Protein AF-A0A7N2L3M9-F1 (afdb_monomer_lite)

Radius of gyration: 33.59 Å; chains: 1; bounding box: 97×81×77 Å

Secondary structure (DSSP, 8-state):
--SHHHHHHHHHHHHHHHHHHHHHHHHHHHHHHHHHHHHHHHHHHHHS-------S--HHHHHHHHHHHHHHHHHHHHHHHHHHHHHHHHHHHHHHHHHHHHHHHHHH-SS---------S----S-----HHHHHHHS----SS---TTTT-TT-PPPGGGS--TTSS-SSHHHHHHGGGSSS--TTTTTT-TTTGGGTTTTS--SSSPPPHHHHHHTS-TT---EEEEES-TTTHHHHHHHHTT-EEEEE---SSS-HHHHHHHTT-EE----TT------

Organism: Quercus lobata (NCBI:txid97700)

InterPro domains:
  IPR053223 Probable Methyltransferase [PTHR44067] (157-283)

Foldseek 3Di:
DPDPVVVVVVVVVVVVVVVVVVVVVVVVVVVVVVVVVVVVVVCCVVVPPPPPPPPPDDPPVVVVVVVVVVVVVVVVVVVVVVVVVVVVVVVVVVVVVVVVVVVVVVVVPPPDDDDDDDDDDDDPPDDDPDDPVNCVVPPPDDDPDDDDVQQLALQDFFFLVLDDCVVAPDSGLVCQCCQLVPDDDFQPSHVSRSVPPLVCVQQDDPVDPHDHPVRVVVVDDPPDAAEEEAEQCQLVSVQSVVVVVVHAYEYEHDQTNHDSQSNNVSSVHHYDYDDPPDDDDDD

pLDDT: mean 73.04, std 17.99, range [30.27, 96.62]

Structure (mmCIF, N/CA/C/O backbone):
data_AF-A0A7N2L3M9-F1
#
_entry.id   AF-A0A7N2L3M9-F1
#
loop_
_atom_site.group_PDB
_atom_site.id
_atom_site.type_symbol
_atom_site.label_atom_id
_atom_site.label_alt_id
_atom_site.label_comp_id
_atom_site.label_asym_id
_atom_site.label_entity_id
_atom_site.label_seq_id
_atom_site.pdbx_PDB_ins_code
_atom_site.Cartn_x
_atom_site.Cartn_y
_atom_site.Cartn_z
_atom_site.occupancy
_atom_site.B_iso_or_equiv
_atom_site.auth_seq_id
_atom_site.auth_comp_id
_atom_site.auth_asym_id
_atom_site.auth_atom_id
_atom_site.pdbx_PDB_model_num
ATOM 1 N N . MET A 1 1 ? 50.959 3.633 -36.761 1.00 48.72 1 MET A N 1
ATOM 2 C CA . MET A 1 1 ? 49.961 4.696 -37.014 1.00 48.72 1 MET A CA 1
ATOM 3 C C . MET A 1 1 ? 48.723 4.336 -36.204 1.00 48.72 1 MET A C 1
ATOM 5 O O . MET A 1 1 ? 48.055 3.388 -36.577 1.00 48.72 1 MET A O 1
ATOM 9 N N . GLY A 1 2 ? 48.506 4.955 -35.040 1.00 56.34 2 GLY A N 1
ATOM 10 C CA . GLY A 1 2 ? 47.416 4.556 -34.129 1.00 56.34 2 GLY A CA 1
ATOM 11 C C . GLY A 1 2 ? 47.344 5.284 -32.779 1.00 56.34 2 GLY A C 1
ATOM 12 O O . GLY A 1 2 ? 46.482 4.957 -31.986 1.00 56.34 2 GLY A O 1
ATOM 13 N N . SER A 1 3 ? 48.215 6.261 -32.499 1.00 59.75 3 SER A N 1
ATOM 14 C CA . SER A 1 3 ? 48.253 6.941 -31.189 1.00 59.75 3 SER A CA 1
ATOM 15 C C . SER A 1 3 ? 47.483 8.267 -31.137 1.00 59.75 3 SER A C 1
ATOM 17 O O . SER A 1 3 ? 47.236 8.779 -30.053 1.00 59.75 3 SER A O 1
ATOM 19 N N . GLU A 1 4 ? 47.132 8.842 -32.288 1.00 55.59 4 GLU A N 1
ATOM 20 C CA . GLU A 1 4 ? 46.583 10.204 -32.375 1.00 55.59 4 GLU A CA 1
ATOM 21 C C . GLU A 1 4 ? 45.050 10.211 -32.238 1.00 55.59 4 GLU A C 1
ATOM 23 O O . GLU A 1 4 ? 44.483 11.082 -31.590 1.00 55.59 4 GLU A O 1
ATOM 28 N N . ALA A 1 5 ? 44.382 9.167 -32.744 1.00 57.62 5 ALA A N 1
ATOM 29 C CA . ALA A 1 5 ? 42.930 9.009 -32.647 1.00 57.62 5 ALA A CA 1
ATOM 30 C C . ALA A 1 5 ? 42.445 8.692 -31.215 1.00 57.62 5 ALA A C 1
ATOM 32 O O . ALA A 1 5 ? 41.386 9.164 -30.810 1.00 57.62 5 ALA A O 1
ATOM 33 N N . ASP A 1 6 ? 43.229 7.943 -30.430 1.00 57.19 6 ASP A N 1
ATOM 34 C CA . ASP A 1 6 ? 42.887 7.620 -29.035 1.00 57.19 6 ASP A CA 1
ATOM 35 C C . ASP A 1 6 ? 43.057 8.827 -28.095 1.00 57.19 6 ASP A C 1
ATOM 37 O O . ASP A 1 6 ? 42.270 9.002 -27.161 1.00 57.19 6 ASP A O 1
ATOM 41 N N . GLN A 1 7 ? 44.043 9.695 -28.356 1.00 58.88 7 GLN A N 1
ATOM 42 C CA . GLN A 1 7 ? 44.233 10.937 -27.596 1.00 58.88 7 GLN A CA 1
ATOM 43 C C . GLN A 1 7 ? 43.112 11.946 -27.868 1.00 58.88 7 GLN A C 1
ATOM 45 O O . GLN A 1 7 ? 42.617 12.582 -26.934 1.00 58.88 7 GLN A O 1
ATOM 50 N N . ASP A 1 8 ? 42.665 12.052 -29.120 1.00 59.97 8 ASP A N 1
ATOM 51 C CA . ASP A 1 8 ? 41.572 12.953 -29.493 1.00 59.97 8 ASP A CA 1
ATOM 52 C C . ASP A 1 8 ? 40.225 12.481 -28.906 1.00 59.97 8 ASP A C 1
ATOM 54 O O . ASP A 1 8 ? 39.438 13.278 -28.386 1.00 59.97 8 ASP A O 1
ATOM 58 N N . TYR A 1 9 ? 40.004 11.161 -28.849 1.00 60.91 9 TYR A N 1
ATOM 59 C CA . TYR A 1 9 ? 38.821 10.571 -28.215 1.00 60.91 9 TYR A CA 1
ATOM 60 C C . TYR A 1 9 ? 38.773 10.802 -26.692 1.00 60.91 9 TYR A C 1
ATOM 62 O O . TYR A 1 9 ? 37.710 11.092 -26.132 1.00 60.91 9 TYR A O 1
ATOM 70 N N . GLN A 1 10 ? 39.915 10.716 -25.999 1.00 62.75 10 GLN A N 1
ATOM 71 C CA . GLN A 1 10 ? 39.985 11.016 -24.562 1.00 62.75 10 GLN A CA 1
ATOM 72 C C . GLN A 1 10 ? 39.757 12.507 -24.268 1.00 62.75 10 GLN A C 1
ATOM 74 O O . GLN A 1 10 ? 38.976 12.833 -23.370 1.00 62.75 10 GLN A O 1
ATOM 79 N N . SER A 1 11 ? 40.350 13.400 -25.066 1.00 64.56 11 SER A N 1
ATOM 80 C CA . SER A 1 11 ? 40.177 14.855 -24.937 1.00 64.56 11 SER A CA 1
ATOM 81 C C . SER A 1 11 ? 38.713 15.284 -25.120 1.00 64.56 11 SER A C 1
ATOM 83 O O . SER A 1 11 ? 38.167 16.040 -24.309 1.00 64.56 11 SER A O 1
ATOM 85 N N . GLN A 1 12 ? 38.016 14.729 -26.119 1.00 65.88 12 GLN A N 1
ATOM 86 C CA . GLN A 1 12 ? 36.593 15.015 -26.351 1.00 65.88 12 GLN A CA 1
ATOM 87 C C . GLN A 1 12 ? 35.692 14.547 -25.195 1.00 65.88 12 GLN A C 1
ATOM 89 O O . GLN A 1 12 ? 34.733 15.235 -24.831 1.00 65.88 12 GLN A O 1
ATOM 94 N N . ARG A 1 13 ? 36.006 13.407 -24.567 1.00 66.88 13 ARG A N 1
ATOM 95 C CA . ARG A 1 13 ? 35.247 12.886 -23.418 1.00 66.88 13 ARG A CA 1
ATOM 96 C C . ARG A 1 13 ? 35.427 13.747 -22.164 1.00 66.88 13 ARG A C 1
ATOM 98 O O . ARG A 1 13 ? 34.455 13.973 -21.438 1.00 66.88 13 ARG A O 1
ATOM 105 N N . GLU A 1 14 ? 36.633 14.251 -21.911 1.00 64.12 14 GLU A N 1
ATOM 106 C CA . GLU A 1 14 ? 36.891 15.167 -20.792 1.00 64.12 14 GLU A CA 1
ATOM 107 C C . GLU A 1 14 ? 36.168 16.510 -20.974 1.00 64.12 14 GLU A C 1
ATOM 109 O O . GLU A 1 14 ? 35.545 17.007 -20.029 1.00 64.12 14 GLU A O 1
ATOM 114 N N . GLN A 1 15 ? 36.149 17.052 -22.196 1.00 64.31 15 GLN A N 1
ATOM 115 C CA . GLN A 1 15 ? 35.415 18.281 -22.517 1.00 64.31 15 GLN A CA 1
ATOM 116 C C . GLN A 1 15 ? 33.894 18.114 -22.354 1.00 64.31 15 GLN A C 1
ATOM 118 O O . GLN A 1 15 ? 33.235 18.986 -21.777 1.00 64.31 15 GLN A O 1
ATOM 123 N N . ALA A 1 16 ? 33.334 16.972 -22.772 1.00 63.31 16 ALA A N 1
ATOM 124 C CA . ALA A 1 16 ? 31.915 16.659 -22.587 1.00 63.31 16 ALA A CA 1
ATOM 125 C C . ALA A 1 16 ? 31.534 16.528 -21.099 1.00 63.31 16 ALA A C 1
ATOM 127 O O . ALA A 1 16 ? 30.510 17.066 -20.667 1.00 63.31 16 ALA A O 1
ATOM 128 N N . HIS A 1 17 ? 32.378 15.884 -20.282 1.00 63.25 17 HIS A N 1
ATOM 129 C CA . HIS A 1 17 ? 32.154 15.792 -18.836 1.00 63.25 17 HIS A CA 1
ATOM 130 C C . HIS A 1 17 ? 32.230 17.162 -18.143 1.00 63.25 17 HIS A C 1
ATOM 132 O O . HIS A 1 17 ? 31.391 17.453 -17.285 1.00 63.25 17 HIS A O 1
ATOM 138 N N . GLN A 1 18 ? 33.161 18.036 -18.541 1.00 63.28 18 GLN A N 1
ATOM 139 C CA . GLN A 1 18 ? 33.260 19.395 -17.994 1.00 63.28 18 GLN A CA 1
ATOM 140 C C . GLN A 1 18 ? 32.064 20.279 -18.391 1.00 63.28 18 GLN A C 1
ATOM 142 O O . GLN A 1 18 ? 31.536 21.014 -17.547 1.00 63.28 18 GLN A O 1
ATOM 147 N N . GLN A 1 19 ? 31.572 20.177 -19.633 1.00 62.12 19 GLN A N 1
ATOM 148 C CA . GLN A 1 19 ? 30.356 20.879 -20.068 1.00 62.12 19 GLN A CA 1
ATOM 149 C C . GLN A 1 19 ? 29.108 20.399 -19.317 1.00 62.12 19 GLN A C 1
ATOM 151 O O . GLN A 1 19 ? 28.326 21.230 -18.845 1.00 62.12 19 GLN A O 1
ATOM 156 N N . GLN A 1 20 ? 28.950 19.085 -19.129 1.00 61.03 20 GLN A N 1
ATOM 157 C CA . GLN A 1 20 ? 27.828 18.509 -18.381 1.00 61.03 20 GLN A CA 1
ATOM 158 C C . GLN A 1 20 ? 27.836 18.967 -16.912 1.00 61.03 20 GLN A C 1
ATOM 160 O O . GLN A 1 20 ? 26.799 19.343 -16.360 1.00 61.03 20 GLN A O 1
ATOM 165 N N . GLN A 1 21 ? 29.017 19.006 -16.285 1.00 60.91 21 GLN A N 1
ATOM 166 C CA . GLN A 1 21 ? 29.179 19.424 -14.891 1.00 60.91 21 GLN A CA 1
ATOM 167 C C . GLN A 1 21 ? 28.952 20.935 -14.703 1.00 60.91 21 GLN A C 1
ATOM 169 O O . GLN A 1 21 ? 28.400 21.361 -13.686 1.00 60.91 21 GLN A O 1
ATOM 174 N N . SER A 1 22 ? 29.326 21.753 -15.691 1.00 67.00 22 SER A N 1
ATOM 175 C CA . SER A 1 22 ? 29.011 23.187 -15.727 1.00 67.00 22 SER A CA 1
ATOM 176 C C . SER A 1 22 ? 27.504 23.434 -15.872 1.00 67.00 22 SER A C 1
ATOM 178 O O . SER A 1 22 ? 26.932 24.272 -15.166 1.00 67.00 22 SER A O 1
ATOM 180 N N . HIS A 1 23 ? 26.829 22.651 -16.721 1.00 68.56 23 HIS A N 1
ATOM 181 C CA . HIS A 1 23 ? 25.385 22.751 -16.922 1.00 68.56 23 HIS A CA 1
ATOM 182 C C . HIS A 1 23 ? 24.588 22.358 -15.662 1.00 68.56 23 HIS A C 1
ATOM 184 O O . HIS A 1 23 ? 23.664 23.080 -15.280 1.00 68.56 23 HIS A O 1
ATOM 190 N N . ASP A 1 24 ? 24.989 21.291 -14.961 1.00 73.75 24 ASP A N 1
ATOM 191 C CA . ASP A 1 24 ? 24.374 20.870 -13.689 1.00 73.75 24 ASP A CA 1
ATOM 192 C C . ASP A 1 24 ? 24.560 21.924 -12.581 1.00 73.75 24 ASP A C 1
ATOM 194 O O . ASP A 1 24 ? 23.600 22.309 -11.908 1.00 73.75 24 ASP A O 1
ATOM 198 N N . LYS A 1 25 ? 25.767 22.497 -12.450 1.00 81.19 25 LYS A N 1
ATOM 199 C CA . LYS A 1 25 ? 26.031 23.603 -11.508 1.00 81.19 25 LYS A CA 1
ATOM 200 C C . LYS A 1 25 ? 25.172 24.833 -11.814 1.00 81.19 25 LYS A C 1
ATOM 202 O O . LYS A 1 25 ? 24.624 25.446 -10.897 1.00 81.19 25 LYS A O 1
ATOM 207 N N . LYS A 1 26 ? 25.004 25.173 -13.096 1.00 78.88 26 LYS A N 1
ATOM 208 C CA . LYS A 1 26 ? 24.153 26.289 -13.536 1.00 78.88 26 LYS A CA 1
ATOM 209 C C . LYS A 1 26 ? 22.677 26.035 -13.226 1.00 78.88 26 LYS A C 1
ATOM 211 O O . LYS A 1 26 ? 21.984 26.965 -12.816 1.00 78.88 26 LYS A O 1
ATOM 216 N N . TYR A 1 27 ? 22.192 24.804 -13.393 1.00 82.94 27 TYR A N 1
ATOM 217 C CA . TYR A 1 27 ? 20.804 24.453 -13.082 1.00 82.94 27 TYR A CA 1
ATOM 218 C C . TYR A 1 27 ? 20.542 24.461 -11.571 1.00 82.94 27 TYR A C 1
ATOM 220 O O . TYR A 1 27 ? 19.569 25.063 -11.121 1.00 82.94 27 TYR A O 1
ATOM 228 N N . LYS A 1 28 ? 21.459 23.905 -10.771 1.00 78.50 28 LYS A N 1
ATOM 229 C CA . LYS A 1 28 ? 21.387 23.944 -9.301 1.00 78.50 28 LYS A CA 1
ATOM 230 C C . LYS A 1 28 ? 21.386 25.372 -8.751 1.00 78.50 28 LYS A C 1
ATOM 232 O O . LYS A 1 28 ? 20.572 25.681 -7.885 1.00 78.50 28 LYS A O 1
ATOM 237 N N . LEU A 1 29 ? 22.217 26.265 -9.297 1.00 89.69 29 LEU A N 1
ATOM 238 C CA . LEU A 1 29 ? 22.222 27.681 -8.911 1.00 89.69 29 LEU A CA 1
ATOM 239 C C . LEU A 1 29 ? 20.907 28.385 -9.283 1.00 89.69 29 LEU A C 1
ATOM 241 O O . LEU A 1 29 ? 20.390 29.169 -8.493 1.00 89.69 29 LEU A O 1
ATOM 245 N N . LYS A 1 30 ? 20.335 28.084 -10.457 1.00 86.44 30 LYS A N 1
ATOM 246 C CA . LYS A 1 30 ? 19.026 28.618 -10.867 1.00 86.44 30 LYS A CA 1
ATOM 247 C C . LYS A 1 30 ? 17.895 28.145 -9.953 1.00 86.44 30 LYS A C 1
ATOM 249 O O . LYS A 1 30 ? 17.049 28.956 -9.592 1.00 86.44 30 LYS A O 1
ATOM 254 N N . MET A 1 31 ? 17.899 26.873 -9.556 1.00 87.81 31 MET A N 1
ATOM 255 C CA . MET A 1 31 ? 16.912 26.331 -8.616 1.00 87.81 31 MET A CA 1
ATOM 256 C C . MET A 1 31 ? 17.049 26.964 -7.229 1.00 87.81 31 MET A C 1
ATOM 258 O O . MET A 1 31 ? 16.046 27.360 -6.642 1.00 87.81 31 MET A O 1
ATOM 262 N N . LEU A 1 32 ? 18.280 27.139 -6.735 1.00 89.12 32 LEU A N 1
ATOM 263 C CA . LEU A 1 32 ? 18.536 27.835 -5.472 1.00 89.12 32 LEU A CA 1
ATOM 264 C C . LEU A 1 32 ? 18.037 29.290 -5.522 1.00 89.12 32 LEU A C 1
ATOM 266 O O . LEU A 1 32 ? 17.356 29.742 -4.604 1.00 89.12 32 LEU A O 1
ATOM 270 N N . LEU A 1 33 ? 18.324 30.005 -6.615 1.00 92.94 33 LEU A N 1
ATOM 271 C CA . LEU A 1 33 ? 17.876 31.384 -6.818 1.00 92.94 33 LEU A CA 1
ATOM 272 C C . LEU A 1 33 ? 16.344 31.480 -6.860 1.00 92.94 33 LEU A C 1
ATOM 274 O O . LEU A 1 33 ? 15.775 32.374 -6.239 1.00 92.94 33 LEU A O 1
ATOM 278 N N . LEU A 1 34 ? 15.680 30.549 -7.552 1.00 90.69 34 LEU A N 1
ATOM 279 C CA . LEU A 1 34 ? 14.221 30.495 -7.630 1.00 90.69 34 LEU A CA 1
ATOM 280 C C . LEU A 1 34 ? 13.603 30.360 -6.235 1.00 90.69 34 LEU A C 1
ATOM 282 O O . LEU A 1 34 ? 12.724 31.143 -5.893 1.00 90.69 34 LEU A O 1
ATOM 286 N N . VAL A 1 35 ? 14.115 29.431 -5.420 1.00 89.31 35 VAL A N 1
ATOM 287 C CA . VAL A 1 35 ? 13.629 29.192 -4.051 1.00 89.31 35 VAL A CA 1
ATOM 288 C C . VAL A 1 35 ? 13.821 30.426 -3.164 1.00 89.31 35 VAL A C 1
ATOM 290 O O . VAL A 1 35 ? 12.919 30.798 -2.411 1.00 89.31 35 VAL A O 1
ATOM 293 N N . ILE A 1 36 ? 14.972 31.098 -3.263 1.00 91.44 36 ILE A N 1
ATOM 294 C CA . ILE A 1 36 ? 15.243 32.325 -2.498 1.00 91.44 36 ILE A CA 1
ATOM 295 C C . ILE A 1 36 ? 14.275 33.442 -2.912 1.00 91.44 36 ILE A C 1
ATOM 297 O O . ILE A 1 36 ? 13.683 34.083 -2.045 1.00 91.44 36 ILE A O 1
ATOM 301 N N . ILE A 1 37 ? 14.062 33.648 -4.215 1.00 94.38 37 ILE A N 1
ATOM 302 C CA . ILE A 1 37 ? 13.151 34.685 -4.724 1.00 94.38 37 ILE A CA 1
ATOM 303 C C . ILE A 1 37 ? 11.710 34.409 -4.288 1.00 94.38 37 ILE A C 1
ATOM 305 O O . ILE A 1 37 ? 11.037 35.323 -3.813 1.00 94.38 37 ILE A O 1
ATOM 309 N N . THR A 1 38 ? 11.234 33.166 -4.398 1.00 92.75 38 THR A N 1
ATOM 310 C CA . THR A 1 38 ? 9.870 32.817 -3.976 1.00 92.75 38 THR A CA 1
ATOM 311 C C . THR A 1 38 ? 9.676 33.009 -2.476 1.00 92.75 38 THR A C 1
ATOM 313 O O . THR A 1 38 ? 8.643 33.534 -2.062 1.00 92.75 38 THR A O 1
ATOM 316 N N . ASN A 1 39 ? 10.676 32.670 -1.656 1.00 84.56 39 ASN A N 1
ATOM 317 C CA . ASN A 1 39 ? 10.610 32.879 -0.208 1.00 84.56 39 ASN A CA 1
ATOM 318 C C . ASN A 1 39 ? 10.629 34.370 0.160 1.00 84.56 39 ASN A C 1
ATOM 320 O O . ASN A 1 39 ? 9.846 34.792 1.007 1.00 84.56 39 ASN A O 1
ATOM 324 N N . LEU A 1 40 ? 11.447 35.188 -0.509 1.00 92.75 40 LEU A N 1
ATOM 325 C CA . LEU A 1 40 ? 11.464 36.640 -0.293 1.00 92.75 40 LEU A CA 1
ATOM 326 C C . LEU A 1 40 ? 10.158 37.310 -0.729 1.00 92.75 40 LEU A C 1
ATOM 328 O O . LEU A 1 40 ? 9.655 38.171 -0.013 1.00 92.75 40 LEU A O 1
ATOM 332 N N . LEU A 1 41 ? 9.577 36.895 -1.859 1.00 86.88 41 LEU A N 1
ATOM 333 C CA . LEU A 1 41 ? 8.273 37.384 -2.314 1.00 86.88 41 LEU A CA 1
ATOM 334 C C . LEU A 1 41 ? 7.164 37.014 -1.323 1.00 86.88 41 LEU A C 1
ATOM 336 O O . LEU A 1 41 ? 6.303 37.834 -1.023 1.00 86.88 41 LEU A O 1
ATOM 340 N N . THR A 1 42 ? 7.220 35.799 -0.779 1.00 86.94 42 THR A N 1
ATOM 341 C CA . THR A 1 42 ? 6.290 35.330 0.253 1.00 86.94 42 THR A CA 1
ATOM 342 C C . THR A 1 42 ? 6.409 36.202 1.502 1.00 86.94 42 THR A C 1
ATOM 344 O O . THR A 1 42 ? 5.419 36.781 1.940 1.00 86.94 42 THR A O 1
ATOM 347 N N . ILE A 1 43 ? 7.623 36.396 2.024 1.00 84.69 43 ILE A N 1
ATOM 348 C CA . ILE A 1 43 ? 7.860 37.283 3.171 1.00 84.69 43 ILE A CA 1
ATOM 349 C C . ILE A 1 43 ? 7.363 38.696 2.864 1.00 84.69 43 ILE A C 1
ATOM 351 O O . ILE A 1 43 ? 6.655 39.259 3.687 1.00 84.69 43 ILE A O 1
ATOM 355 N N . TYR A 1 44 ? 7.652 39.254 1.687 1.00 81.88 44 TYR A N 1
ATOM 356 C CA . TYR A 1 44 ? 7.174 40.583 1.300 1.00 81.88 44 TYR A CA 1
ATOM 357 C C . TYR A 1 44 ? 5.642 40.676 1.309 1.00 81.88 44 TYR A C 1
ATOM 359 O O . TYR A 1 44 ? 5.103 41.598 1.905 1.00 81.88 44 TYR A O 1
ATOM 367 N N . ILE A 1 45 ? 4.930 39.704 0.735 1.00 78.50 45 ILE A N 1
ATOM 368 C CA . ILE A 1 45 ? 3.458 39.680 0.741 1.00 78.50 45 ILE A CA 1
ATOM 369 C C . ILE A 1 45 ? 2.902 39.589 2.169 1.00 78.50 45 ILE A C 1
ATOM 371 O O . ILE A 1 45 ? 1.916 40.248 2.480 1.00 78.50 45 ILE A O 1
ATOM 375 N N . PHE A 1 46 ? 3.522 38.791 3.042 1.00 70.44 46 PHE A N 1
ATOM 376 C CA . PHE A 1 46 ? 3.009 38.548 4.396 1.00 70.44 46 PHE A CA 1
ATOM 377 C C . PHE A 1 46 ? 3.475 39.565 5.447 1.00 70.44 46 PHE A C 1
ATOM 379 O O . PHE A 1 46 ? 2.849 39.681 6.498 1.00 70.44 46 PHE A O 1
ATOM 386 N N . THR A 1 47 ? 4.552 40.306 5.183 1.00 69.19 47 THR A N 1
ATOM 387 C CA . THR A 1 47 ? 5.081 41.350 6.080 1.00 69.19 47 THR A CA 1
ATOM 388 C C . THR A 1 47 ? 4.798 42.764 5.598 1.00 69.19 47 THR A C 1
ATOM 390 O O . THR A 1 47 ? 4.910 43.692 6.399 1.00 69.19 47 THR A O 1
ATOM 393 N N . ALA A 1 48 ? 4.420 42.961 4.329 1.00 62.56 48 ALA A N 1
ATOM 394 C CA . ALA A 1 48 ? 3.994 44.267 3.859 1.00 62.56 48 ALA A CA 1
ATOM 395 C C . ALA A 1 48 ? 2.728 44.664 4.634 1.00 62.56 48 ALA A C 1
ATOM 397 O O . ALA A 1 48 ? 1.722 43.951 4.571 1.00 62.56 48 ALA A O 1
ATOM 398 N N . PRO A 1 49 ? 2.744 45.784 5.378 1.00 59.28 49 PRO A N 1
ATOM 399 C CA . PRO A 1 49 ? 1.541 46.294 6.001 1.00 59.28 49 PRO A CA 1
ATOM 400 C C . PRO A 1 49 ? 0.598 46.696 4.872 1.00 59.28 49 PRO A C 1
ATOM 402 O O . PRO A 1 49 ? 0.798 47.697 4.183 1.00 59.28 49 PRO A O 1
ATOM 405 N N . PHE A 1 50 ? -0.411 45.865 4.642 1.00 55.97 50 PHE A N 1
ATOM 406 C CA . PHE A 1 50 ? -1.513 46.175 3.757 1.00 55.97 50 PHE A CA 1
ATOM 407 C C . PHE A 1 50 ? -2.222 47.422 4.294 1.00 55.97 50 PHE A C 1
ATOM 409 O O . PHE A 1 50 ? -3.120 47.332 5.127 1.00 55.97 50 PHE A O 1
ATOM 416 N N . TYR A 1 51 ? -1.851 48.599 3.793 1.00 51.66 51 TYR A N 1
ATOM 417 C CA . TYR A 1 51 ? -2.679 49.799 3.875 1.00 51.66 51 TYR A CA 1
ATOM 418 C C . TYR A 1 51 ? -3.869 49.645 2.916 1.00 51.66 51 TYR A C 1
ATOM 420 O O . TYR A 1 51 ? -4.035 50.412 1.970 1.00 51.66 51 TYR A O 1
ATOM 428 N N . PHE A 1 52 ? -4.705 48.627 3.132 1.00 50.03 52 PHE A N 1
ATOM 429 C CA . PHE A 1 52 ? -6.044 48.622 2.569 1.00 50.03 52 PHE A CA 1
ATOM 430 C C . PHE A 1 52 ? -6.899 49.509 3.464 1.00 50.03 52 PHE A C 1
ATOM 432 O O . PHE A 1 52 ? -7.307 49.123 4.558 1.00 50.03 52 PHE A O 1
ATOM 439 N N . ASN A 1 53 ? -7.159 50.724 2.985 1.00 48.00 53 ASN A N 1
ATOM 440 C CA . ASN A 1 53 ? -8.253 51.552 3.467 1.00 48.00 53 ASN A CA 1
ATOM 441 C C . ASN A 1 53 ? -9.566 50.845 3.090 1.00 48.00 53 ASN A C 1
ATOM 443 O O . ASN A 1 53 ? -10.169 51.122 2.053 1.00 48.00 53 ASN A O 1
ATOM 447 N N . LEU A 1 54 ? -9.942 49.835 3.877 1.00 44.44 54 LEU A N 1
ATOM 448 C CA . LEU A 1 54 ? -11.190 49.116 3.699 1.00 44.44 54 LEU A CA 1
ATOM 449 C C . LEU A 1 54 ? -12.294 49.958 4.331 1.00 44.44 54 LEU A C 1
ATOM 451 O O . LEU A 1 54 ? -12.483 49.982 5.546 1.00 44.44 54 LEU A O 1
ATOM 455 N N . SER A 1 55 ? -12.981 50.685 3.459 1.00 47.94 55 SER A N 1
ATOM 456 C CA . SER A 1 55 ? -14.203 51.422 3.745 1.00 47.94 55 SER A CA 1
ATOM 457 C C . SER A 1 55 ? -15.141 50.600 4.640 1.00 47.94 55 SER A C 1
ATOM 459 O O . SER A 1 55 ? -15.518 49.473 4.311 1.00 47.94 55 SER A O 1
ATOM 461 N N . VAL A 1 56 ? -15.493 51.182 5.786 1.00 46.31 56 VAL A N 1
ATOM 462 C CA . VAL A 1 56 ? -16.364 50.655 6.846 1.00 46.31 56 VAL A CA 1
ATOM 463 C C . VAL A 1 56 ? -17.818 50.593 6.351 1.00 46.31 56 VAL A C 1
ATOM 465 O O . VAL A 1 56 ? -18.689 51.321 6.810 1.00 46.31 56 VAL A O 1
ATOM 468 N N . TYR A 1 57 ? -18.091 49.730 5.375 1.00 49.56 57 TYR A N 1
ATOM 469 C CA . TYR A 1 57 ? -19.437 49.430 4.876 1.00 49.56 57 TYR A CA 1
ATOM 470 C C . TYR A 1 57 ? -19.590 47.917 4.661 1.00 49.56 57 TYR A C 1
ATOM 472 O O . TYR A 1 57 ? -19.899 47.453 3.572 1.00 49.56 57 TYR A O 1
ATOM 480 N N . SER A 1 58 ? -19.322 47.121 5.701 1.00 52.00 58 SER A N 1
ATOM 481 C CA . SER A 1 58 ? -19.630 45.677 5.703 1.00 52.00 58 SER A CA 1
ATOM 482 C C . SER A 1 58 ? -19.814 45.101 7.118 1.00 52.00 58 SER A C 1
ATOM 484 O O . SER A 1 58 ? -19.539 43.936 7.377 1.00 52.00 58 SER A O 1
ATOM 486 N N . CYS A 1 59 ? -20.237 45.921 8.088 1.00 55.47 59 CYS A N 1
ATOM 487 C CA . CYS A 1 59 ? -20.459 45.446 9.463 1.00 55.47 59 CYS A CA 1
ATOM 488 C C . CYS A 1 59 ? -21.896 44.966 9.715 1.00 55.47 59 CYS A C 1
ATOM 490 O O . CYS A 1 59 ? -22.130 44.246 10.679 1.00 55.47 59 CYS A O 1
ATOM 492 N N . THR A 1 60 ? -22.872 45.331 8.879 1.00 65.00 60 THR A N 1
ATOM 493 C CA . THR A 1 60 ? -24.282 44.967 9.103 1.00 65.00 60 THR A CA 1
ATOM 494 C C . THR A 1 60 ? -24.615 43.555 8.626 1.00 65.00 60 THR A C 1
ATOM 496 O O . THR A 1 60 ? -25.363 42.856 9.304 1.00 65.00 60 THR A O 1
ATOM 499 N N . SER A 1 61 ? -24.025 43.104 7.515 1.00 66.94 61 SER A N 1
ATOM 500 C CA . SER A 1 61 ? -24.188 41.742 6.988 1.00 66.94 61 SER A CA 1
ATOM 501 C C . SER A 1 61 ? -23.593 40.698 7.933 1.00 66.94 61 SER A C 1
ATOM 503 O O . SER A 1 61 ? -24.282 39.763 8.321 1.00 66.94 61 SER A O 1
ATOM 505 N N . LEU A 1 62 ? -22.362 40.912 8.405 1.00 64.31 62 LEU A N 1
ATOM 506 C CA . LEU A 1 62 ? -21.697 40.001 9.342 1.00 64.31 62 LEU A CA 1
ATOM 507 C C . LEU A 1 62 ? -22.403 39.919 10.701 1.00 64.31 62 LEU A C 1
ATOM 509 O O . LEU A 1 62 ? -22.484 38.849 11.298 1.00 64.31 62 LEU A O 1
ATOM 513 N N . LEU A 1 63 ? -22.932 41.036 11.201 1.00 72.12 63 LEU A N 1
ATOM 514 C CA . LEU A 1 63 ? -23.651 41.063 12.477 1.00 72.12 63 LEU A CA 1
ATOM 515 C C . LEU A 1 63 ? -25.026 40.384 12.357 1.00 72.12 63 LEU A C 1
ATOM 517 O O . LEU A 1 63 ? -25.459 39.690 13.280 1.00 72.12 63 LEU A O 1
ATOM 521 N N . HIS A 1 64 ? -25.680 40.519 11.201 1.00 75.56 64 HIS A N 1
ATOM 522 C CA . HIS A 1 64 ? -26.878 39.757 10.861 1.00 75.56 64 HIS A CA 1
ATOM 523 C C . HIS A 1 64 ? -26.584 38.253 10.767 1.00 75.56 64 HIS A C 1
ATOM 525 O O . HIS A 1 64 ? -27.312 37.456 11.363 1.00 75.56 64 HIS A O 1
ATOM 531 N N . ASP A 1 65 ? -25.492 37.869 10.106 1.00 76.50 65 ASP A N 1
ATOM 532 C CA . ASP A 1 65 ? -25.077 36.471 9.997 1.00 76.50 65 ASP A CA 1
ATOM 533 C C . ASP A 1 65 ? -24.790 35.879 11.375 1.00 76.50 65 ASP A C 1
ATOM 535 O O . ASP A 1 65 ? -25.351 34.843 11.705 1.00 76.50 65 ASP A O 1
ATOM 539 N N . LEU A 1 66 ? -24.047 36.572 12.244 1.00 79.38 66 LEU A N 1
ATOM 540 C CA . LEU A 1 66 ? -23.787 36.114 13.615 1.00 79.38 66 LEU A CA 1
ATOM 541 C C . LEU A 1 66 ? -25.068 35.925 14.442 1.00 79.38 66 LEU A C 1
ATOM 543 O O . LEU A 1 66 ? -25.187 34.947 15.185 1.00 79.38 66 LEU A O 1
ATOM 547 N N . ASN A 1 67 ? -26.040 36.831 14.312 1.00 83.06 67 ASN A N 1
ATOM 548 C CA . ASN A 1 67 ? -27.336 36.685 14.977 1.00 83.06 67 ASN A CA 1
ATOM 549 C C . ASN A 1 67 ? -28.144 35.508 14.409 1.00 83.06 67 ASN A C 1
ATOM 551 O O . ASN A 1 67 ? -28.787 34.785 15.176 1.00 83.06 67 ASN A O 1
ATOM 555 N N . SER A 1 68 ? -28.066 35.276 13.098 1.00 87.12 68 SER A N 1
ATOM 556 C CA . SER A 1 68 ? -28.661 34.109 12.442 1.00 87.12 68 SER A CA 1
ATOM 557 C C . SER A 1 68 ? -28.029 32.809 12.949 1.00 87.12 68 SER A C 1
ATOM 559 O O . SER A 1 68 ? -28.745 31.915 13.408 1.00 87.12 68 SER A O 1
ATOM 561 N N . THR A 1 69 ? -26.695 32.728 13.011 1.00 86.69 69 THR A N 1
ATOM 562 C CA . THR A 1 69 ? -25.978 31.551 13.528 1.00 86.69 69 THR A CA 1
ATOM 563 C C . THR A 1 69 ? -26.298 31.299 14.998 1.00 86.69 69 THR A C 1
ATOM 565 O O . THR A 1 69 ? -26.492 30.153 15.402 1.00 86.69 69 THR A O 1
ATOM 568 N N . LYS A 1 70 ? -26.427 32.358 15.808 1.00 91.94 70 LYS A N 1
ATOM 569 C CA . LYS A 1 70 ? -26.839 32.252 17.217 1.00 91.94 70 LYS A CA 1
ATOM 570 C C . LYS A 1 70 ? -28.249 31.673 17.356 1.00 91.94 70 LYS A C 1
ATOM 572 O O . LYS A 1 70 ? -28.480 30.832 18.226 1.00 91.94 70 LYS A O 1
ATOM 577 N N . SER A 1 71 ? -29.180 32.093 16.499 1.00 90.31 71 SER A N 1
ATOM 578 C CA . SER A 1 71 ? -30.547 31.560 16.474 1.00 90.31 71 SER A CA 1
ATOM 579 C C . SER A 1 71 ? -30.578 30.089 16.039 1.00 90.31 71 SER A C 1
ATOM 581 O O . SER A 1 71 ? -31.209 29.262 16.700 1.00 90.31 71 SER A O 1
ATOM 583 N N . GLN A 1 72 ? -29.824 29.732 14.995 1.00 90.00 72 GLN A N 1
ATOM 584 C CA . GLN A 1 72 ? -29.694 28.347 14.528 1.00 90.00 72 GLN A CA 1
ATOM 585 C C . GLN A 1 72 ? -29.070 27.435 15.589 1.00 90.00 72 GLN A C 1
ATOM 587 O O . GLN A 1 72 ? -29.534 26.311 15.793 1.00 90.00 72 GLN A O 1
ATOM 592 N N . LEU A 1 73 ? -28.063 27.930 16.310 1.00 91.44 73 LEU A N 1
ATOM 593 C CA . LEU A 1 73 ? -27.434 27.195 17.400 1.00 91.44 73 LEU A CA 1
ATOM 594 C C . LEU A 1 73 ? -28.436 26.934 18.533 1.00 91.44 73 LEU A C 1
ATOM 596 O O . LEU A 1 73 ? -28.564 25.798 18.987 1.00 91.44 73 LEU A O 1
ATOM 600 N N . ALA A 1 74 ? -29.214 27.944 18.935 1.00 90.81 74 ALA A N 1
ATOM 601 C CA . ALA A 1 74 ? -30.265 27.780 19.940 1.00 90.81 74 ALA A CA 1
ATOM 602 C C . ALA A 1 74 ? -31.336 26.755 19.511 1.00 90.81 74 ALA A C 1
ATOM 604 O O . ALA A 1 74 ? -31.749 25.918 20.319 1.00 90.81 74 ALA A O 1
ATOM 605 N N . ALA A 1 75 ? -31.744 26.767 18.238 1.00 91.81 75 ALA A N 1
ATOM 606 C CA . ALA A 1 75 ? -32.685 25.788 17.692 1.00 91.81 75 ALA A CA 1
ATOM 607 C C . ALA A 1 75 ? -32.108 24.359 17.697 1.00 91.81 75 ALA A C 1
ATOM 609 O O . ALA A 1 75 ? -32.801 23.415 18.080 1.00 91.81 75 ALA A O 1
ATOM 610 N N . SER A 1 76 ? -30.828 24.203 17.346 1.00 91.19 76 SER A N 1
ATOM 611 C CA . SER A 1 76 ? -30.125 22.915 17.392 1.00 91.19 76 SER A CA 1
ATOM 612 C C . SER A 1 76 ? -30.037 22.363 18.819 1.00 91.19 76 SER A C 1
ATOM 614 O O . SER A 1 76 ? -30.399 21.212 19.062 1.00 91.19 76 SER A O 1
ATOM 616 N N . HIS A 1 77 ? -29.671 23.198 19.798 1.00 93.62 77 HIS A N 1
ATOM 617 C CA . HIS A 1 77 ? -29.656 22.795 21.208 1.00 93.62 77 HIS A CA 1
ATOM 618 C C . HIS A 1 77 ? -31.040 22.353 21.707 1.00 93.62 77 HIS A C 1
ATOM 620 O O . HIS A 1 77 ? -31.143 21.363 22.434 1.00 93.62 77 HIS A O 1
ATOM 626 N N . SER A 1 78 ? -32.109 23.034 21.282 1.00 95.00 78 SER A N 1
ATOM 627 C CA . SER A 1 78 ? -33.484 22.627 21.601 1.00 95.00 78 SER A CA 1
ATOM 628 C C . SER A 1 78 ? -33.837 21.263 20.993 1.00 95.00 78 SER A C 1
ATOM 630 O O . SER A 1 78 ? -34.429 20.413 21.664 1.00 95.00 78 SER A O 1
ATOM 632 N N . LEU A 1 79 ? -33.420 21.010 19.749 1.00 95.25 79 LEU A N 1
ATOM 633 C CA . LEU A 1 79 ? -33.636 19.731 19.075 1.00 95.25 79 LEU A CA 1
ATOM 634 C C . LEU A 1 79 ? -32.870 18.587 19.757 1.00 95.25 79 LEU A C 1
ATOM 636 O O . LEU A 1 79 ? -33.443 17.519 19.970 1.00 95.25 79 LEU A O 1
ATOM 640 N N . ILE A 1 80 ? -31.624 18.827 20.173 1.00 93.88 80 ILE A N 1
ATOM 641 C CA . ILE A 1 80 ? -30.815 17.863 20.932 1.00 93.88 80 ILE A CA 1
ATOM 642 C C . ILE A 1 80 ? -31.490 17.521 22.265 1.00 93.88 80 ILE A C 1
ATOM 644 O O . ILE A 1 80 ? -31.640 16.342 22.588 1.00 93.88 80 ILE A O 1
ATOM 648 N N . ALA A 1 81 ? -31.965 18.521 23.014 1.00 92.56 81 ALA A N 1
ATOM 649 C CA . ALA A 1 81 ? -32.681 18.290 24.270 1.00 92.56 81 ALA A CA 1
ATOM 650 C C . ALA A 1 81 ? -33.957 17.452 24.057 1.00 92.56 81 ALA A C 1
ATOM 652 O O . ALA A 1 81 ? -34.217 16.502 24.800 1.00 92.56 81 ALA A O 1
ATOM 653 N N . LYS A 1 82 ? -34.716 17.744 22.992 1.00 95.75 82 LYS A N 1
ATOM 654 C CA . LYS A 1 82 ? -35.923 16.988 22.629 1.00 95.75 82 LYS A CA 1
ATOM 655 C C . LYS A 1 82 ? -35.610 15.540 22.241 1.00 95.75 82 LYS A C 1
ATOM 657 O O . LYS A 1 82 ? -36.348 14.632 22.625 1.00 95.75 82 LYS A O 1
ATOM 662 N N . LEU A 1 83 ? -34.522 15.308 21.506 1.00 93.19 83 LEU A N 1
ATOM 663 C CA . LEU A 1 83 ? -34.068 13.961 21.153 1.00 93.19 83 LEU A CA 1
ATOM 664 C C . LEU A 1 83 ? -33.620 13.174 22.385 1.00 93.19 83 LEU A C 1
ATOM 666 O O . LEU A 1 83 ? -34.033 12.027 22.540 1.00 93.19 83 LEU A O 1
ATOM 670 N N . HIS A 1 84 ? -32.864 13.791 23.294 1.00 94.69 84 HIS A N 1
ATOM 671 C CA . HIS A 1 84 ? -32.477 13.163 24.560 1.00 94.69 84 HIS A CA 1
ATOM 672 C C . HIS A 1 84 ? -33.691 12.758 25.398 1.00 94.69 84 HIS A C 1
ATOM 674 O O . HIS A 1 84 ? -33.741 11.640 25.914 1.00 94.69 84 HIS A O 1
ATOM 680 N N . GLN A 1 85 ? -34.699 13.629 25.490 1.00 96.62 85 GLN A N 1
ATOM 681 C CA . GLN A 1 85 ? -35.943 13.312 26.186 1.00 96.62 85 GLN A CA 1
ATOM 682 C C . GLN A 1 85 ? -36.676 12.138 25.522 1.00 96.62 85 GLN A C 1
ATOM 684 O O . GLN A 1 85 ? -37.118 11.217 26.212 1.00 96.62 85 GLN A O 1
ATOM 689 N N . LYS A 1 86 ? -36.774 12.136 24.186 1.00 94.56 86 LYS A N 1
ATOM 690 C CA . LYS A 1 86 ? -37.420 11.050 23.437 1.00 94.56 86 LYS A CA 1
ATOM 691 C C . LYS A 1 86 ? -36.685 9.721 23.620 1.00 94.56 86 LYS A C 1
ATOM 693 O O . LYS A 1 86 ? -37.336 8.695 23.815 1.00 94.56 86 LYS A O 1
ATOM 698 N N . LEU A 1 87 ? -35.354 9.737 23.603 1.00 95.12 87 LEU A N 1
ATOM 699 C CA . LEU A 1 87 ? -34.529 8.551 23.824 1.00 95.12 87 LEU A CA 1
ATOM 700 C C . LEU A 1 87 ? -34.725 7.995 25.240 1.00 95.12 87 LEU A C 1
ATOM 702 O O . LEU A 1 87 ? -34.992 6.807 25.393 1.00 95.12 87 LEU A O 1
ATOM 706 N N . SER A 1 88 ? -34.680 8.860 26.258 1.00 93.12 88 SER A N 1
ATOM 707 C CA . SER A 1 88 ? -34.916 8.475 27.656 1.00 93.12 88 SER A CA 1
ATOM 708 C C . SER A 1 88 ? -36.305 7.857 27.852 1.00 93.12 88 SER A C 1
ATOM 710 O O . SER A 1 88 ? -36.434 6.770 28.414 1.00 93.12 88 SER A O 1
ATOM 712 N N . SER A 1 89 ? -37.344 8.483 27.288 1.00 95.62 89 SER A N 1
ATOM 713 C CA . SER A 1 89 ? -38.710 7.952 27.336 1.00 95.62 89 SER A CA 1
ATOM 714 C C . SER A 1 89 ? -38.840 6.600 26.628 1.00 95.62 89 SER A C 1
ATOM 716 O O . SER A 1 89 ? -39.538 5.725 27.132 1.00 95.62 89 SER A O 1
ATOM 718 N N . THR A 1 90 ? -38.170 6.415 25.487 1.00 91.12 90 THR A N 1
ATOM 719 C CA . THR A 1 90 ? -38.197 5.146 24.738 1.00 91.12 90 THR A CA 1
ATOM 720 C C . THR A 1 90 ? -37.486 4.040 25.513 1.00 91.12 90 THR A C 1
ATOM 722 O O . THR A 1 90 ? -37.982 2.919 25.577 1.00 91.12 90 THR A O 1
ATOM 725 N N . ASN A 1 91 ? -36.361 4.361 26.156 1.00 91.25 91 ASN A N 1
ATOM 726 C CA . ASN A 1 91 ? -35.621 3.412 26.980 1.00 91.25 91 ASN A CA 1
ATOM 727 C C . ASN A 1 91 ? -36.448 2.947 28.189 1.00 91.25 91 ASN A C 1
ATOM 729 O O . ASN A 1 91 ? -36.539 1.750 28.446 1.00 91.25 91 ASN A O 1
ATOM 733 N N . LEU A 1 92 ? -37.119 3.875 28.881 1.00 93.94 92 LEU A N 1
ATOM 734 C CA . LEU A 1 92 ? -38.027 3.536 29.982 1.00 93.94 92 LEU A CA 1
ATOM 735 C C . LEU A 1 92 ? -39.195 2.660 29.515 1.00 93.94 92 LEU A C 1
ATOM 737 O O . LEU A 1 92 ? -39.533 1.686 30.184 1.00 93.94 92 LEU A O 1
ATOM 741 N N . LEU A 1 93 ? -39.781 2.963 28.352 1.00 93.50 93 LEU A N 1
ATOM 742 C CA . LEU A 1 93 ? -40.864 2.156 27.787 1.00 93.50 93 LEU A CA 1
ATOM 743 C C . LEU A 1 93 ? -40.387 0.737 27.440 1.00 93.50 93 LEU A C 1
ATOM 745 O O . LEU A 1 93 ? -41.077 -0.235 27.733 1.00 93.50 93 LEU A O 1
ATOM 749 N N . SER A 1 94 ? -39.189 0.616 26.861 1.00 87.19 94 SER A N 1
ATOM 750 C CA . SER A 1 94 ? -38.567 -0.673 26.550 1.00 87.19 94 SER A CA 1
ATOM 751 C C . SER A 1 94 ? -38.279 -1.486 27.812 1.00 87.19 94 SER A C 1
ATOM 753 O O . SER A 1 94 ? -38.502 -2.693 27.816 1.00 87.19 94 SER A O 1
ATOM 755 N N . GLN A 1 95 ? -37.802 -0.845 28.884 1.00 88.62 95 GLN A N 1
ATOM 756 C CA . GLN A 1 95 ? -37.580 -1.508 30.170 1.00 88.62 95 GLN A CA 1
ATOM 757 C C . GLN A 1 95 ? -38.897 -1.974 30.800 1.00 88.62 95 GLN A C 1
ATOM 759 O O . GLN A 1 95 ? -38.970 -3.102 31.276 1.00 88.62 95 GLN A O 1
ATOM 764 N N . ALA A 1 96 ? -39.948 -1.151 30.758 1.00 90.50 96 ALA A N 1
ATOM 765 C CA . ALA A 1 96 ? -41.267 -1.526 31.267 1.00 90.50 96 ALA A CA 1
ATOM 766 C C . ALA A 1 96 ? -41.867 -2.716 30.498 1.00 90.50 96 ALA A C 1
ATOM 768 O O . ALA A 1 96 ? -42.370 -3.652 31.113 1.00 90.50 96 ALA A O 1
ATOM 769 N N . LEU A 1 97 ? -41.757 -2.716 29.165 1.00 86.31 97 LEU A N 1
ATOM 770 C CA . LEU A 1 97 ? -42.186 -3.838 28.325 1.00 86.31 97 LEU A CA 1
ATOM 771 C C . LEU A 1 97 ? -41.389 -5.113 28.616 1.00 86.31 97 LEU A C 1
ATOM 773 O O . LEU A 1 97 ? -41.972 -6.190 28.672 1.00 86.31 97 LEU A O 1
ATOM 777 N N . LEU A 1 98 ? -40.076 -5.000 28.834 1.00 86.19 98 LEU A N 1
ATOM 778 C CA . LEU A 1 98 ? -39.240 -6.145 29.193 1.00 86.19 98 LEU A CA 1
ATOM 779 C C . LEU A 1 98 ? -39.648 -6.738 30.549 1.00 86.19 98 LEU A C 1
ATOM 781 O O . LEU A 1 98 ? -39.751 -7.954 30.670 1.00 86.19 98 LEU A O 1
ATOM 785 N N . ILE A 1 99 ? -39.925 -5.891 31.546 1.00 88.38 99 ILE A N 1
ATOM 786 C CA . ILE A 1 99 ? -40.423 -6.326 32.860 1.00 88.38 99 ILE A CA 1
ATOM 787 C C . ILE A 1 99 ? -41.769 -7.044 32.713 1.00 88.38 99 ILE A C 1
ATOM 789 O O . ILE A 1 99 ? -41.967 -8.096 33.314 1.00 88.38 99 ILE A O 1
ATOM 793 N N . GLU A 1 100 ? -42.673 -6.516 31.889 1.00 85.12 100 GLU A N 1
ATOM 794 C CA . GLU A 1 100 ? -43.986 -7.121 31.660 1.00 85.12 100 GLU A CA 1
ATOM 795 C C . GLU A 1 100 ? -43.895 -8.468 30.920 1.00 85.12 100 GLU A C 1
ATOM 797 O O . GLU A 1 100 ? -44.604 -9.410 31.269 1.00 85.12 100 GLU A O 1
ATOM 802 N N . LEU A 1 101 ? -42.978 -8.600 29.954 1.00 77.69 101 LEU A N 1
ATOM 803 C CA . LEU A 1 101 ? -42.699 -9.870 29.273 1.00 77.69 101 LEU A CA 1
ATOM 804 C C . LEU A 1 101 ? -42.109 -10.917 30.227 1.00 77.69 101 LEU A C 1
ATOM 806 O O . LEU A 1 101 ? -42.522 -12.074 30.190 1.00 77.69 101 LEU A O 1
ATOM 810 N N . ILE A 1 102 ? -41.188 -10.514 31.110 1.00 76.69 102 ILE A N 1
ATOM 811 C CA . ILE A 1 102 ? -40.643 -11.394 32.158 1.00 76.69 102 ILE A CA 1
ATOM 812 C C . ILE A 1 102 ? -41.763 -11.828 33.113 1.00 76.69 102 ILE A C 1
ATOM 814 O O . ILE A 1 102 ? -41.874 -13.010 33.431 1.00 76.69 102 ILE A O 1
ATOM 818 N N . ARG A 1 103 ? -42.646 -10.903 33.509 1.00 79.12 103 ARG A N 1
ATOM 819 C CA . ARG A 1 103 ? -43.795 -11.195 34.379 1.00 79.12 103 ARG A CA 1
ATOM 820 C C . ARG A 1 103 ? -44.761 -12.206 33.749 1.00 79.12 103 ARG A C 1
ATOM 822 O O . ARG A 1 103 ? -45.215 -13.115 34.437 1.00 79.12 103 ARG A O 1
ATOM 829 N N . GLN A 1 104 ? -45.062 -12.080 32.454 1.00 73.25 104 GLN A N 1
ATOM 830 C CA . GLN A 1 104 ? -45.897 -13.061 31.745 1.00 73.25 104 GLN A CA 1
ATOM 831 C C . GLN A 1 104 ? -45.220 -14.431 31.607 1.00 73.25 104 GLN A C 1
ATOM 833 O O . GLN A 1 104 ? -45.905 -15.454 31.593 1.00 73.25 104 GLN A O 1
ATOM 838 N N . HIS A 1 105 ? -43.889 -14.468 31.529 1.00 66.62 105 HIS A N 1
ATOM 839 C CA . HIS A 1 105 ? -43.138 -15.719 31.479 1.00 66.62 105 HIS A CA 1
ATOM 840 C C . HIS A 1 105 ? -43.132 -16.460 32.831 1.00 66.62 105 HIS A C 1
ATOM 842 O O . HIS A 1 105 ? -43.208 -17.691 32.852 1.00 66.62 105 HIS A O 1
ATOM 848 N N . ASP A 1 106 ? -43.135 -15.729 33.951 1.00 60.47 106 ASP A N 1
ATOM 849 C CA . ASP A 1 106 ? -43.203 -16.303 35.306 1.00 60.47 106 ASP A CA 1
ATOM 850 C C . ASP A 1 106 ? -44.586 -16.894 35.646 1.00 60.47 106 ASP A C 1
ATOM 852 O O . ASP A 1 106 ? -44.669 -17.942 36.292 1.00 60.47 106 ASP A O 1
ATOM 856 N N . GLU A 1 107 ? -45.686 -16.306 35.152 1.00 57.69 107 GLU A N 1
ATOM 857 C CA . GLU A 1 107 ? -47.031 -16.896 35.316 1.00 57.69 107 GLU A CA 1
ATOM 858 C C . GLU A 1 107 ? -47.186 -18.237 34.571 1.00 57.69 107 GLU A C 1
ATOM 860 O O . GLU A 1 107 ? -47.957 -19.093 35.007 1.00 57.69 107 GLU A O 1
ATOM 865 N N . LEU A 1 108 ? -46.408 -18.474 33.506 1.00 51.31 108 LEU A N 1
ATOM 866 C CA . LEU A 1 108 ? -46.402 -19.739 32.758 1.00 51.31 108 LEU A CA 1
ATOM 867 C C . LEU A 1 108 ? -45.452 -20.800 33.360 1.00 51.31 108 LEU A C 1
ATOM 869 O O . LEU A 1 108 ? -45.592 -21.984 33.058 1.00 51.31 108 LEU A O 1
ATOM 873 N N . SER A 1 109 ? -44.520 -20.408 34.239 1.00 45.31 109 SER A N 1
ATOM 874 C CA . SER A 1 109 ? -43.530 -21.307 34.868 1.00 45.31 109 SER A CA 1
ATOM 875 C C . SER A 1 109 ? -43.964 -21.904 36.215 1.00 45.31 109 SER A C 1
ATOM 877 O O . SER A 1 109 ? -43.220 -22.669 36.828 1.00 45.31 109 SER A O 1
ATOM 879 N N . SER A 1 110 ? -45.200 -21.662 36.665 1.00 39.50 110 SER A N 1
ATOM 880 C CA . SER A 1 110 ? -45.753 -22.259 37.899 1.00 39.50 110 SER A CA 1
ATOM 881 C C . SER A 1 110 ? -46.169 -23.739 37.766 1.00 39.50 110 SER A C 1
ATOM 883 O O . SER A 1 110 ? -46.967 -24.238 38.556 1.00 39.50 110 SER A O 1
ATOM 885 N N . THR A 1 111 ? -45.614 -24.470 36.798 1.00 40.75 111 THR A N 1
ATOM 886 C CA . THR A 1 111 ? -45.645 -25.938 36.733 1.00 40.75 111 THR A CA 1
ATOM 887 C C . THR A 1 111 ? -44.311 -26.447 36.202 1.00 40.75 111 THR A C 1
ATOM 889 O O . THR A 1 111 ? -44.186 -26.716 35.013 1.00 40.75 111 THR A O 1
ATOM 892 N N . ASN A 1 112 ? -43.297 -26.516 37.066 1.00 38.94 112 ASN A N 1
ATOM 893 C CA . ASN A 1 112 ? -42.374 -27.651 37.220 1.00 38.94 112 ASN A CA 1
ATOM 894 C C . ASN A 1 112 ? -41.175 -27.217 38.069 1.00 38.94 112 ASN A C 1
ATOM 896 O O . ASN A 1 112 ? -40.292 -26.479 37.643 1.00 38.94 112 ASN A O 1
ATOM 900 N N . LEU A 1 113 ? -41.174 -27.695 39.309 1.00 42.97 113 LEU A N 1
ATOM 901 C CA . LEU A 1 113 ? -40.108 -27.497 40.274 1.00 42.97 113 LEU A CA 1
ATOM 902 C C . LEU A 1 113 ? -38.922 -28.431 39.978 1.00 42.97 113 LEU A C 1
ATOM 904 O O . LEU A 1 113 ? -39.093 -29.643 39.888 1.00 42.97 113 LEU A O 1
ATOM 908 N N . VAL A 1 114 ? -37.727 -27.828 39.990 1.00 37.72 114 VAL A N 1
ATOM 909 C CA . VAL A 1 114 ? -36.429 -28.409 40.383 1.00 37.72 114 VAL A CA 1
ATOM 910 C C . VAL A 1 114 ? -35.741 -29.320 39.355 1.00 37.72 114 VAL A C 1
ATOM 912 O O . VAL A 1 114 ? -35.822 -30.539 39.440 1.00 37.72 114 VAL A O 1
ATOM 915 N N . HIS A 1 115 ? -34.881 -28.731 38.515 1.00 31.80 115 HIS A N 1
ATOM 916 C CA . HIS A 1 115 ? -33.453 -29.072 38.572 1.00 31.80 115 HIS A CA 1
ATOM 917 C C . HIS A 1 115 ? -32.559 -27.962 37.994 1.00 31.80 115 HIS A C 1
ATOM 919 O O . HIS A 1 115 ? -32.788 -27.464 36.901 1.00 31.80 115 HIS A O 1
ATOM 925 N N . GLU A 1 116 ? -31.516 -27.649 38.761 1.00 30.91 116 GLU A N 1
ATOM 926 C CA . GLU A 1 116 ? -30.237 -27.081 38.322 1.00 30.91 116 GLU A CA 1
ATOM 927 C C . GLU A 1 116 ? -30.157 -25.617 37.858 1.00 30.91 116 GLU A C 1
ATOM 929 O O . GLU A 1 116 ? -29.975 -25.259 36.698 1.00 30.91 116 GLU A O 1
ATOM 934 N N . SER A 1 117 ? -30.095 -24.747 38.864 1.00 42.69 117 SER A N 1
ATOM 935 C CA . SER A 1 117 ? -29.258 -23.554 38.826 1.00 42.69 117 SER A CA 1
ATOM 936 C C . SER A 1 117 ? -27.779 -23.909 38.584 1.00 42.69 117 SER A C 1
ATOM 938 O O . SER A 1 117 ? -27.226 -24.747 39.292 1.00 42.69 117 SER A O 1
ATOM 940 N N . ILE A 1 118 ? -27.138 -23.117 37.715 1.00 39.44 118 ILE A N 1
ATOM 941 C CA . ILE A 1 118 ? -25.691 -22.995 37.437 1.00 39.44 118 ILE A CA 1
ATOM 942 C C . ILE A 1 118 ? -25.186 -23.825 36.240 1.00 39.44 118 ILE A C 1
ATOM 944 O O . ILE A 1 118 ? -24.400 -24.758 36.373 1.00 39.44 118 ILE A O 1
ATOM 948 N N . LYS A 1 119 ? -25.496 -23.345 35.028 1.00 30.27 119 LYS A N 1
ATOM 949 C CA . LYS A 1 119 ? -24.536 -23.375 33.912 1.00 30.27 119 LYS A CA 1
ATOM 950 C C . LYS A 1 119 ? -24.718 -22.155 33.007 1.00 30.27 119 LYS A C 1
ATOM 952 O O . LYS A 1 119 ? -25.435 -22.169 32.016 1.00 30.27 119 LYS A O 1
ATOM 957 N N . LEU A 1 120 ? -24.058 -21.066 33.388 1.00 42.16 120 LEU A N 1
ATOM 958 C CA . LEU A 1 120 ? -23.917 -19.865 32.573 1.00 42.16 120 LEU A CA 1
ATOM 959 C C . LEU A 1 120 ? -22.888 -20.133 31.461 1.00 42.16 120 LEU A C 1
ATOM 961 O O . LEU A 1 120 ? -21.694 -20.017 31.719 1.00 42.16 120 LEU A O 1
ATOM 965 N N . CYS A 1 121 ? -23.332 -20.517 30.261 1.00 36.19 121 CYS A N 1
ATOM 966 C CA . CYS A 1 121 ? -22.738 -20.092 28.983 1.00 36.19 121 CYS A CA 1
ATOM 967 C C . CYS A 1 121 ? -23.497 -20.701 27.797 1.00 36.19 121 CYS A C 1
ATOM 969 O O . CYS A 1 121 ? -23.540 -21.919 27.681 1.00 36.19 121 CYS A O 1
ATOM 971 N N . TYR A 1 122 ? -23.984 -19.823 26.913 1.00 39.38 122 TYR A N 1
ATOM 972 C CA . TYR A 1 122 ? -24.304 -20.074 25.504 1.00 39.38 122 TYR A CA 1
ATOM 973 C C . TYR A 1 122 ? -25.189 -21.286 25.189 1.00 39.38 122 TYR A C 1
ATOM 975 O O . TYR A 1 122 ? -24.684 -22.365 24.927 1.00 39.38 122 TYR A O 1
ATOM 983 N N . ASP A 1 123 ? -26.496 -21.042 25.088 1.00 30.59 123 ASP A N 1
ATOM 984 C CA . ASP A 1 123 ? -27.338 -21.649 24.051 1.00 30.59 123 ASP A CA 1
ATOM 985 C C . ASP A 1 123 ? -28.593 -20.780 23.880 1.00 30.59 123 ASP A C 1
ATOM 987 O O . ASP A 1 123 ? -29.543 -20.858 24.656 1.00 30.59 123 ASP A O 1
ATOM 991 N N . ILE A 1 124 ? -28.572 -19.880 22.889 1.00 39.19 124 ILE A N 1
ATOM 992 C CA . ILE A 1 124 ? -29.808 -19.287 22.365 1.00 39.19 124 ILE A CA 1
ATOM 993 C C . ILE A 1 124 ? -30.314 -20.261 21.307 1.00 39.19 124 ILE A C 1
ATOM 995 O O . ILE A 1 124 ? -29.866 -20.226 20.161 1.00 39.19 124 ILE A O 1
ATOM 999 N N . ASP A 1 125 ? -31.226 -21.140 21.712 1.00 36.06 125 ASP A N 1
ATOM 1000 C CA . ASP A 1 125 ? -32.014 -21.945 20.788 1.00 36.06 125 ASP A CA 1
ATOM 1001 C C . ASP A 1 125 ? -33.137 -21.085 20.174 1.00 36.06 125 ASP A C 1
ATOM 1003 O O . ASP A 1 125 ? -34.033 -20.583 20.851 1.00 36.06 125 ASP A O 1
ATOM 1007 N N . SER A 1 126 ? -32.984 -20.846 18.871 1.00 47.44 126 SER A N 1
ATOM 1008 C CA . SER A 1 126 ? -33.998 -20.725 17.817 1.00 47.44 126 SER A CA 1
ATOM 1009 C C . SER A 1 126 ? -35.365 -20.101 18.144 1.00 47.44 126 SER A C 1
ATOM 1011 O O . SER A 1 126 ? -36.332 -20.803 18.418 1.00 47.44 126 SER A O 1
ATOM 1013 N N . SER A 1 127 ? -35.505 -18.786 17.914 1.00 39.66 127 SER A N 1
ATOM 1014 C CA . SER A 1 127 ? -36.799 -18.197 17.491 1.00 39.66 127 SER A CA 1
ATOM 1015 C C . SER A 1 127 ? -36.718 -16.800 16.841 1.00 39.66 127 SER A C 1
ATOM 1017 O O . SER A 1 127 ? -37.750 -16.266 16.431 1.00 39.66 127 SER A O 1
ATOM 1019 N N . ILE A 1 128 ? -35.549 -16.164 16.706 1.00 45.53 128 ILE A N 1
ATOM 1020 C CA . ILE A 1 128 ? -35.460 -14.865 16.017 1.00 45.53 128 ILE A CA 1
ATOM 1021 C C . ILE A 1 128 ? -35.055 -15.119 14.566 1.00 45.53 128 ILE A C 1
ATOM 1023 O O . ILE A 1 128 ? -33.898 -15.416 14.281 1.00 45.53 128 ILE A O 1
ATOM 1027 N N . HIS A 1 129 ? -36.013 -15.005 13.645 1.00 48.31 129 HIS A N 1
ATOM 1028 C CA . HIS A 1 129 ? -35.750 -15.015 12.208 1.00 48.31 129 HIS A CA 1
ATOM 1029 C C . HIS A 1 129 ? -35.028 -13.714 11.818 1.00 48.31 129 HIS A C 1
ATOM 1031 O O . HIS A 1 129 ? -35.651 -12.715 11.454 1.00 48.31 129 HIS A O 1
ATOM 1037 N N . ILE A 1 130 ? -33.703 -13.707 11.959 1.00 58.50 130 ILE A N 1
ATOM 1038 C CA . ILE A 1 130 ? -32.843 -12.618 11.495 1.00 58.50 130 ILE A CA 1
ATOM 1039 C C . ILE A 1 130 ? -32.793 -12.695 9.960 1.00 58.50 130 ILE A C 1
ATOM 1041 O O . ILE A 1 130 ? -32.463 -13.755 9.438 1.00 58.50 130 ILE A O 1
ATOM 1045 N N . PRO A 1 131 ? -33.137 -11.622 9.221 1.00 64.38 131 PRO A N 1
ATOM 1046 C CA . PRO A 1 131 ? -33.092 -11.641 7.761 1.00 64.38 131 PRO A CA 1
ATOM 1047 C C . PRO A 1 131 ? -31.674 -11.928 7.259 1.00 64.38 131 PRO A C 1
ATOM 1049 O O . PRO A 1 131 ? -30.703 -11.437 7.836 1.00 64.38 131 PRO A O 1
ATOM 1052 N N . ASP A 1 132 ? -31.562 -12.691 6.170 1.00 56.94 132 ASP A N 1
ATOM 1053 C CA . ASP A 1 132 ? -30.288 -13.216 5.662 1.00 56.94 132 ASP A CA 1
ATOM 1054 C C . ASP A 1 132 ? -29.238 -12.125 5.427 1.00 56.94 132 ASP A C 1
ATOM 1056 O O . ASP A 1 132 ? -28.070 -12.339 5.727 1.00 56.94 132 ASP A O 1
ATOM 1060 N N . GLU A 1 133 ? -29.636 -10.925 4.988 1.00 48.34 133 GLU A N 1
ATOM 1061 C CA . GLU A 1 133 ? -28.728 -9.777 4.820 1.00 48.34 133 GLU A CA 1
ATOM 1062 C C . GLU A 1 133 ? -28.153 -9.263 6.144 1.00 48.34 133 GLU A C 1
ATOM 1064 O O . GLU A 1 133 ? -26.991 -8.870 6.222 1.00 48.34 133 GLU A O 1
ATOM 1069 N N . LEU A 1 134 ? -28.960 -9.285 7.205 1.00 47.94 134 LEU A N 1
ATOM 1070 C CA . LEU A 1 134 ? -28.548 -8.880 8.541 1.00 47.94 134 LEU A CA 1
ATOM 1071 C C . LEU A 1 134 ? -27.678 -9.977 9.169 1.00 47.94 134 LEU A C 1
ATOM 1073 O O . LEU A 1 134 ? -26.661 -9.683 9.791 1.00 47.94 134 LEU A O 1
ATOM 1077 N N . MET A 1 135 ? -27.979 -11.247 8.904 1.00 47.53 135 MET A N 1
ATOM 1078 C CA . MET A 1 135 ? -27.077 -12.343 9.250 1.00 47.53 135 MET A CA 1
ATOM 1079 C C . MET A 1 135 ? -25.742 -12.229 8.488 1.00 47.53 135 MET A C 1
ATOM 1081 O O . MET A 1 135 ? -24.691 -12.448 9.087 1.00 47.53 135 MET A O 1
ATOM 1085 N N . LEU A 1 136 ? -25.767 -11.774 7.227 1.00 50.94 136 LEU A N 1
ATOM 1086 C CA . LEU A 1 136 ? -24.600 -11.478 6.381 1.00 50.94 136 LEU A CA 1
ATOM 1087 C C . LEU A 1 136 ? -23.825 -10.206 6.780 1.00 50.94 136 LEU A C 1
ATOM 1089 O O . LEU A 1 136 ? -22.713 -10.003 6.305 1.00 50.94 136 LEU A O 1
ATOM 1093 N N . ALA A 1 137 ? -24.385 -9.345 7.631 1.00 46.78 137 ALA A N 1
ATOM 1094 C CA . ALA A 1 137 ? -23.740 -8.109 8.082 1.00 46.78 137 ALA A CA 1
ATOM 1095 C C . ALA A 1 137 ? -23.181 -8.220 9.507 1.00 46.78 137 ALA A C 1
ATOM 1097 O O . ALA A 1 137 ? -22.133 -7.647 9.798 1.00 46.78 137 ALA A O 1
ATOM 1098 N N . ILE A 1 138 ? -23.854 -8.975 10.384 1.00 47.56 138 ILE A N 1
ATOM 1099 C CA . ILE A 1 138 ? -23.482 -9.092 11.804 1.00 47.56 138 ILE A CA 1
ATOM 1100 C C . ILE A 1 138 ? -22.875 -10.457 12.161 1.00 47.56 138 ILE A C 1
ATOM 1102 O O . ILE A 1 138 ? -22.288 -10.602 13.231 1.00 47.56 138 ILE A O 1
ATOM 1106 N N . GLY A 1 139 ? -23.029 -11.470 11.302 1.00 47.84 139 GLY A N 1
ATOM 1107 C CA . GLY A 1 139 ? -22.405 -12.774 11.503 1.00 47.84 139 GLY A CA 1
ATOM 1108 C C . GLY A 1 139 ? -20.875 -12.702 11.542 1.00 47.84 139 GLY A C 1
ATOM 1109 O O . GLY A 1 139 ? -20.248 -11.757 11.067 1.00 47.84 139 GLY A O 1
ATOM 1110 N N . ASN A 1 140 ? -20.245 -13.736 12.095 1.00 44.00 140 ASN A N 1
ATOM 1111 C CA . ASN A 1 140 ? -18.795 -13.883 12.039 1.00 44.00 140 ASN A CA 1
ATOM 1112 C C . ASN A 1 140 ? -18.392 -14.263 10.607 1.00 44.00 140 ASN A C 1
ATOM 1114 O O . ASN A 1 140 ? -18.221 -15.439 10.283 1.00 44.00 140 ASN A O 1
ATOM 1118 N N . HIS A 1 141 ? -18.262 -13.271 9.731 1.00 39.31 141 HIS A N 1
ATOM 1119 C CA . HIS A 1 141 ? -17.822 -13.492 8.358 1.00 39.31 141 HIS A CA 1
ATOM 1120 C C . HIS A 1 141 ? -16.327 -13.753 8.359 1.00 39.31 141 HIS A C 1
ATOM 1122 O O . HIS A 1 141 ? -15.530 -12.914 8.785 1.00 39.31 141 HIS A O 1
ATOM 1128 N N . LYS A 1 142 ? -15.915 -14.905 7.825 1.00 32.66 142 LYS A N 1
ATOM 1129 C CA . LYS A 1 142 ? -14.560 -14.998 7.288 1.00 32.66 142 LYS A CA 1
ATOM 1130 C C . LYS A 1 142 ? -14.473 -13.965 6.168 1.00 32.66 142 LYS A C 1
ATOM 1132 O O . LYS A 1 142 ? -15.195 -14.072 5.180 1.00 32.66 142 LYS A O 1
ATOM 1137 N N . LEU A 1 143 ? -13.587 -12.984 6.342 1.00 39.19 143 LEU A N 1
ATOM 1138 C CA . LEU A 1 143 ? -13.101 -12.130 5.259 1.00 39.19 143 LEU A CA 1
ATOM 1139 C C . LEU A 1 143 ? -12.845 -13.001 4.014 1.00 39.19 143 LEU A C 1
ATOM 1141 O O . LEU A 1 143 ? -12.373 -14.134 4.184 1.00 39.19 143 LEU A O 1
ATOM 1145 N N . PRO A 1 144 ? -13.154 -12.522 2.794 1.00 33.78 144 PRO A N 1
ATOM 1146 C CA . PRO A 1 144 ? -12.942 -13.299 1.579 1.00 33.78 144 PRO A CA 1
ATOM 1147 C C . PRO A 1 144 ? -11.487 -13.786 1.538 1.00 33.78 144 PRO A C 1
ATOM 1149 O O . PRO A 1 144 ? -10.568 -12.984 1.421 1.00 33.78 144 PRO A O 1
ATOM 1152 N N . LEU A 1 145 ? -11.323 -15.109 1.699 1.00 41.31 145 LEU A N 1
ATOM 1153 C CA . LEU A 1 145 ? -10.061 -15.859 1.768 1.00 41.31 145 LEU A CA 1
ATOM 1154 C C . LEU A 1 145 ? -9.121 -15.312 2.871 1.00 41.31 145 LEU A C 1
ATOM 1156 O O . LEU A 1 145 ? -8.281 -14.449 2.660 1.00 41.31 145 LEU A O 1
ATOM 1160 N N . GLY A 1 146 ? -9.251 -15.735 4.128 1.00 32.88 146 GLY A N 1
ATOM 1161 C CA . GLY A 1 146 ? -8.927 -17.098 4.538 1.00 32.88 146 GLY A CA 1
ATOM 1162 C C . GLY A 1 146 ? -7.413 -17.305 4.478 1.00 32.88 146 GLY A C 1
ATOM 1163 O O . GLY A 1 146 ? -6.898 -17.653 3.426 1.00 32.88 146 GLY A O 1
ATOM 1164 N N . PHE A 1 147 ? -6.733 -17.052 5.602 1.00 39.12 147 PHE A N 1
ATOM 1165 C CA . PHE A 1 147 ? -5.364 -17.478 5.925 1.00 39.12 147 PHE A CA 1
ATOM 1166 C C . PHE A 1 147 ? -4.821 -18.560 4.967 1.00 39.12 147 PHE A C 1
ATOM 1168 O O . PHE A 1 147 ? -5.159 -19.735 5.090 1.00 39.12 147 PHE A O 1
ATOM 1175 N N . SER A 1 148 ? -3.966 -18.168 4.025 1.00 38.41 148 SER A N 1
ATOM 1176 C CA . SER A 1 148 ? -2.967 -19.079 3.471 1.00 38.41 148 SER A CA 1
ATOM 1177 C C . SER A 1 148 ? -1.701 -18.849 4.282 1.00 38.41 148 SER A C 1
ATOM 1179 O O . SER A 1 148 ? -1.364 -17.700 4.567 1.00 38.41 148 SER A O 1
ATOM 1181 N N . THR A 1 149 ? -0.982 -19.912 4.643 1.00 43.66 149 THR A N 1
ATOM 1182 C CA . THR A 1 149 ? 0.338 -19.819 5.295 1.00 43.66 149 THR A CA 1
ATOM 1183 C C . THR A 1 149 ? 1.356 -19.030 4.459 1.00 43.66 149 THR A C 1
ATOM 1185 O O . THR A 1 149 ? 2.427 -18.705 4.956 1.00 43.66 149 THR A O 1
ATOM 1188 N N . HIS A 1 150 ? 1.004 -18.694 3.211 1.00 46.22 150 HIS A N 1
ATOM 1189 C CA . HIS A 1 150 ? 1.768 -17.848 2.300 1.00 46.22 150 HIS A CA 1
ATOM 1190 C C . HIS A 1 150 ? 1.066 -16.524 1.910 1.00 46.22 150 HIS A C 1
ATOM 1192 O O . HIS A 1 150 ? 1.718 -15.664 1.319 1.00 46.22 150 HIS A O 1
ATOM 1198 N N . MET A 1 151 ? -0.224 -16.304 2.224 1.00 42.88 151 MET A N 1
ATOM 1199 C CA . MET A 1 151 ? -0.888 -15.006 1.970 1.00 42.88 151 MET A CA 1
ATOM 1200 C C . MET A 1 151 ? -0.555 -14.024 3.085 1.00 42.88 151 MET A C 1
ATOM 1202 O O . MET A 1 151 ? -0.973 -14.195 4.229 1.00 42.88 151 MET A O 1
ATOM 1206 N N . GLY A 1 152 ? 0.179 -12.978 2.724 1.00 50.69 152 GLY A N 1
ATOM 1207 C CA . GLY A 1 152 ? 0.708 -11.992 3.660 1.00 50.69 152 GLY A CA 1
ATOM 1208 C C . GLY A 1 152 ? 2.164 -12.239 4.030 1.00 50.69 152 GLY A C 1
ATOM 1209 O O . GLY A 1 152 ? 2.691 -11.468 4.821 1.00 50.69 152 GLY A O 1
ATOM 1210 N N . SER A 1 153 ? 2.811 -13.253 3.438 1.00 57.59 153 SER A N 1
ATOM 1211 C CA . SER A 1 153 ? 4.266 -13.377 3.500 1.00 57.59 153 SER A CA 1
ATOM 1212 C C . SER A 1 153 ? 4.901 -12.157 2.835 1.00 57.59 153 SER A C 1
ATOM 1214 O O . SER A 1 153 ? 4.474 -11.671 1.774 1.00 57.59 153 SER A O 1
ATOM 1216 N N . ASP A 1 154 ? 5.930 -11.655 3.494 1.00 62.69 154 ASP A N 1
ATOM 1217 C CA . ASP A 1 154 ? 6.916 -10.734 2.954 1.00 62.69 154 ASP A CA 1
ATOM 1218 C C . ASP A 1 154 ? 7.440 -11.117 1.558 1.00 62.69 154 ASP A C 1
ATOM 1220 O O . ASP A 1 154 ? 7.801 -10.210 0.819 1.00 62.69 154 ASP A O 1
ATOM 1224 N N . GLU A 1 155 ? 7.411 -12.400 1.177 1.00 67.31 155 GLU A N 1
ATOM 1225 C CA . GLU A 1 155 ? 8.199 -12.959 0.074 1.00 67.31 155 GLU A CA 1
ATOM 1226 C C . GLU A 1 155 ? 7.388 -13.412 -1.161 1.00 67.31 155 GLU A C 1
ATOM 1228 O O . GLU A 1 155 ? 7.960 -13.659 -2.227 1.00 67.31 155 GLU A O 1
ATOM 1233 N N . ALA A 1 156 ? 6.058 -13.525 -1.060 1.00 76.94 156 ALA A N 1
ATOM 1234 C CA . ALA A 1 156 ? 5.231 -14.112 -2.120 1.00 76.94 156 ALA A CA 1
ATOM 1235 C C . ALA A 1 156 ? 4.605 -13.062 -3.058 1.00 76.94 156 ALA A C 1
ATOM 1237 O O . ALA A 1 156 ? 3.708 -12.305 -2.678 1.00 76.94 156 ALA A O 1
ATOM 1238 N N . THR A 1 157 ? 5.039 -13.056 -4.321 1.00 85.69 157 THR A N 1
ATOM 1239 C CA . THR A 1 157 ? 4.399 -12.289 -5.400 1.00 85.69 157 THR A CA 1
ATOM 1240 C C . THR A 1 157 ? 3.103 -12.991 -5.845 1.00 85.69 157 THR A C 1
ATOM 1242 O O . THR A 1 157 ? 3.152 -14.181 -6.162 1.00 85.69 157 THR A O 1
ATOM 1245 N N . PRO A 1 158 ? 1.947 -12.299 -5.895 1.00 88.00 158 PRO A N 1
ATOM 1246 C CA . PRO A 1 158 ? 0.697 -12.857 -6.419 1.00 88.00 158 PRO A CA 1
ATOM 1247 C C . PRO A 1 158 ? 0.807 -13.285 -7.897 1.00 88.00 158 PRO A C 1
ATOM 1249 O O . PRO A 1 158 ? 1.704 -12.821 -8.604 1.00 88.00 158 PRO A O 1
ATOM 1252 N N . PRO A 1 159 ? -0.099 -14.144 -8.403 1.00 89.75 159 PRO A N 1
ATOM 1253 C CA . PRO A 1 159 ? -0.131 -14.490 -9.823 1.00 89.75 159 PRO A CA 1
ATOM 1254 C C . PRO A 1 159 ? -0.534 -13.279 -10.671 1.00 89.75 159 PRO A C 1
ATOM 1256 O O . PRO A 1 159 ? -1.385 -12.500 -10.258 1.00 89.75 159 PRO A O 1
ATOM 1259 N N . ASP A 1 160 ? -0.015 -13.167 -11.898 1.00 91.38 160 ASP A N 1
ATOM 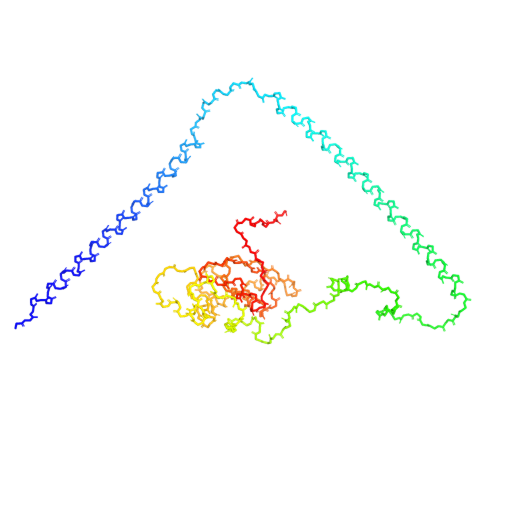1260 C CA . ASP A 1 160 ? -0.348 -12.052 -12.804 1.00 91.38 160 ASP A CA 1
ATOM 1261 C C . ASP A 1 160 ? -1.860 -11.930 -13.082 1.00 91.38 160 ASP A C 1
ATOM 1263 O O . ASP A 1 160 ? -2.347 -10.866 -13.439 1.00 91.38 160 ASP A O 1
ATOM 1267 N N . THR A 1 161 ? -2.647 -12.984 -12.878 1.00 90.31 161 THR A N 1
ATOM 1268 C CA . THR A 1 161 ? -4.109 -12.950 -13.026 1.00 90.31 161 THR A CA 1
ATOM 1269 C C . THR A 1 161 ? -4.842 -12.231 -11.889 1.00 90.31 161 THR A C 1
ATOM 1271 O O . THR A 1 161 ? -6.062 -12.110 -11.954 1.00 90.31 161 THR A O 1
ATOM 1274 N N . SER A 1 162 ? -4.156 -11.789 -10.828 1.00 87.81 162 SER A N 1
ATOM 1275 C CA . SER A 1 162 ? -4.806 -11.190 -9.653 1.00 87.81 162 SER A CA 1
ATOM 1276 C C . SER A 1 162 ? -5.304 -9.759 -9.874 1.00 87.81 162 SER A C 1
ATOM 1278 O O . SER A 1 162 ? -6.053 -9.245 -9.044 1.00 87.81 162 SER A O 1
ATOM 1280 N N . ILE A 1 163 ? -4.903 -9.100 -10.967 1.00 89.69 163 ILE A N 1
ATOM 1281 C CA . ILE A 1 163 ? -5.257 -7.707 -11.259 1.00 89.69 163 ILE A CA 1
ATOM 1282 C C . ILE A 1 163 ? -5.476 -7.465 -12.757 1.00 89.69 163 ILE A C 1
ATOM 1284 O O . ILE A 1 163 ? -5.089 -8.263 -13.607 1.00 89.69 163 ILE A O 1
ATOM 1288 N N . ILE A 1 164 ? -6.039 -6.300 -13.078 1.00 89.56 164 ILE A N 1
ATOM 1289 C CA . ILE A 1 164 ? -6.172 -5.806 -14.451 1.00 89.56 164 ILE A CA 1
ATOM 1290 C C . ILE A 1 164 ? -4.946 -4.951 -14.799 1.00 89.56 164 ILE A C 1
ATOM 1292 O O . ILE A 1 164 ? -4.648 -3.970 -14.115 1.00 89.56 164 ILE A O 1
ATOM 1296 N N . TRP A 1 165 ? -4.245 -5.310 -15.875 1.00 92.81 165 TRP A N 1
ATOM 1297 C CA . TRP A 1 165 ? -2.977 -4.684 -16.276 1.00 92.81 165 TRP A CA 1
ATOM 1298 C C . TRP A 1 165 ? -3.111 -3.526 -17.265 1.00 92.81 165 TRP A C 1
ATOM 1300 O O . TRP A 1 165 ? -2.145 -2.796 -17.483 1.00 92.81 165 TRP A O 1
ATOM 1310 N N . ASP A 1 166 ? -4.276 -3.351 -17.887 1.00 92.12 166 ASP A N 1
ATOM 1311 C CA . ASP A 1 166 ? -4.526 -2.356 -18.938 1.00 92.12 166 ASP A CA 1
ATOM 1312 C C . ASP A 1 166 ? -4.001 -0.944 -18.630 1.00 92.12 166 ASP A C 1
ATOM 1314 O O . ASP A 1 166 ? -3.296 -0.406 -19.490 1.00 92.12 166 ASP A O 1
ATOM 1318 N N . PRO A 1 167 ? -4.211 -0.365 -17.428 1.00 90.56 167 PRO A N 1
ATOM 1319 C CA . PRO A 1 167 ? -3.782 1.004 -17.146 1.00 90.56 167 PRO A CA 1
ATOM 1320 C C . PRO A 1 167 ? -2.277 1.157 -16.860 1.00 90.56 167 PRO A C 1
ATOM 1322 O O . PRO A 1 167 ? -1.812 2.281 -16.689 1.00 90.56 167 PRO A O 1
ATOM 1325 N N . TYR A 1 168 ? -1.502 0.069 -16.793 1.00 89.50 168 TYR A N 1
ATOM 1326 C CA . TYR A 1 168 ? -0.082 0.105 -16.425 1.00 89.50 168 TYR A CA 1
ATOM 1327 C C . TYR A 1 168 ? 0.829 -0.243 -17.603 1.00 89.50 168 TYR A C 1
ATOM 1329 O O . TYR A 1 168 ? 0.500 -1.086 -18.437 1.00 89.50 168 TYR A O 1
ATOM 1337 N N . THR A 1 169 ? 2.015 0.368 -17.652 1.00 90.50 169 THR A N 1
ATOM 1338 C CA . THR A 1 169 ? 3.036 0.067 -18.671 1.00 90.50 169 THR A CA 1
ATOM 1339 C C . THR A 1 169 ? 3.541 -1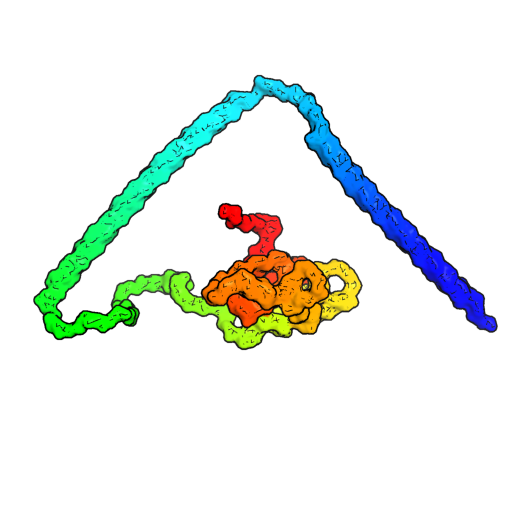.372 -18.559 1.00 90.50 169 THR A C 1
ATOM 1341 O O . THR A 1 169 ? 3.694 -2.059 -19.566 1.00 90.50 169 THR A O 1
ATOM 1344 N N . CYS A 1 170 ? 3.767 -1.852 -17.333 1.00 91.62 170 CYS A N 1
ATOM 1345 C CA . CYS A 1 170 ? 4.070 -3.259 -17.092 1.00 91.62 170 CYS A CA 1
ATOM 1346 C C . CYS A 1 170 ? 2.809 -4.118 -17.186 1.00 91.62 170 CYS A C 1
ATOM 1348 O O . CYS A 1 170 ? 1.756 -3.723 -16.695 1.00 91.62 170 CYS A O 1
ATOM 1350 N N . LYS A 1 171 ? 2.944 -5.311 -17.777 1.00 93.75 171 LYS A N 1
ATOM 1351 C CA . LYS A 1 171 ? 1.851 -6.284 -17.980 1.00 93.75 171 LYS A CA 1
ATOM 1352 C C . LYS A 1 171 ? 2.016 -7.585 -17.184 1.00 93.75 171 LYS A C 1
ATOM 1354 O O . LYS A 1 171 ? 1.353 -8.572 -17.466 1.00 93.75 171 LYS A O 1
ATOM 1359 N N . SER A 1 172 ? 2.950 -7.596 -16.240 1.00 94.56 172 SER A N 1
ATOM 1360 C CA . SER A 1 172 ? 3.203 -8.697 -15.309 1.00 94.56 172 SER A CA 1
ATOM 1361 C C . SER A 1 172 ? 3.952 -8.178 -14.088 1.00 94.56 172 SER A C 1
ATOM 1363 O O . SER A 1 172 ? 4.652 -7.156 -14.161 1.00 94.56 172 SER A O 1
ATOM 1365 N N . TYR A 1 173 ? 3.878 -8.909 -12.978 1.00 92.31 173 TYR A N 1
ATOM 1366 C CA . TYR A 1 173 ? 4.691 -8.630 -11.800 1.00 92.31 173 TYR A CA 1
ATOM 1367 C C . TYR A 1 173 ? 6.177 -8.810 -12.090 1.00 92.31 173 TYR A C 1
ATOM 1369 O O . TYR A 1 173 ? 6.987 -8.028 -11.597 1.00 92.31 173 TYR A O 1
ATOM 1377 N N . ARG A 1 174 ? 6.545 -9.752 -12.970 1.00 93.25 174 ARG A N 1
ATOM 1378 C CA . ARG A 1 174 ? 7.935 -9.906 -13.420 1.00 93.25 174 ARG A CA 1
ATOM 1379 C C . ARG A 1 174 ? 8.478 -8.620 -14.048 1.00 93.25 174 ARG A C 1
ATOM 1381 O O . ARG A 1 174 ? 9.569 -8.195 -13.688 1.00 93.25 174 ARG A O 1
ATOM 1388 N N . CYS A 1 175 ? 7.701 -7.958 -14.910 1.00 93.31 175 CYS A N 1
ATOM 1389 C CA . CYS A 1 175 ? 8.089 -6.659 -15.471 1.00 93.31 175 CYS A CA 1
ATOM 1390 C C . CYS A 1 175 ? 8.334 -5.609 -14.376 1.00 93.31 175 CYS A C 1
ATOM 1392 O O . CYS A 1 175 ? 9.318 -4.874 -14.435 1.00 93.31 175 CYS A O 1
ATOM 1394 N N . LEU A 1 176 ? 7.466 -5.550 -13.358 1.00 92.12 176 LEU A N 1
ATOM 1395 C CA . LEU A 1 176 ? 7.614 -4.605 -12.246 1.00 92.12 176 LEU A CA 1
ATOM 1396 C C . LEU A 1 176 ? 8.861 -4.890 -11.397 1.00 92.12 176 LEU A C 1
ATOM 1398 O O . LEU A 1 176 ? 9.529 -3.947 -10.979 1.00 92.12 176 LEU A O 1
ATOM 1402 N N . ILE A 1 177 ? 9.195 -6.165 -11.181 1.00 91.50 177 ILE A N 1
ATOM 1403 C CA . ILE A 1 177 ? 10.408 -6.598 -10.471 1.00 91.50 177 ILE A CA 1
ATOM 1404 C C . ILE A 1 177 ? 11.666 -6.234 -11.275 1.00 91.50 177 ILE A C 1
ATOM 1406 O O . ILE A 1 177 ? 12.623 -5.675 -10.736 1.00 91.50 177 ILE A O 1
ATOM 1410 N N . GLU A 1 178 ? 11.669 -6.502 -12.582 1.00 91.00 178 GLU A N 1
ATOM 1411 C CA . GLU A 1 178 ? 12.804 -6.228 -13.475 1.00 91.00 178 GLU A CA 1
ATOM 1412 C C . GLU A 1 178 ? 13.004 -4.729 -1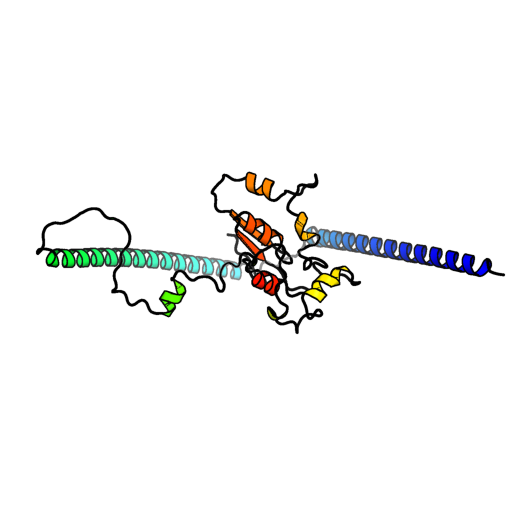3.747 1.00 91.00 178 GLU A C 1
ATOM 1414 O O . GLU A 1 178 ? 14.117 -4.297 -14.072 1.00 91.00 178 GLU A O 1
ATOM 1419 N N . ARG A 1 179 ? 11.965 -3.908 -13.530 1.00 88.75 179 ARG A N 1
ATOM 1420 C CA . ARG A 1 179 ? 12.003 -2.446 -13.689 1.00 88.75 179 ARG A CA 1
ATOM 1421 C C . ARG A 1 179 ? 13.111 -1.782 -12.877 1.00 88.75 179 ARG A C 1
ATOM 1423 O O . ARG A 1 179 ? 13.588 -0.725 -13.288 1.00 88.75 179 ARG A O 1
ATOM 1430 N N . LYS A 1 180 ? 13.592 -2.396 -11.789 1.00 84.88 180 LYS A N 1
ATOM 1431 C CA . LYS A 1 180 ? 14.756 -1.906 -11.026 1.00 84.88 180 LYS A CA 1
ATOM 1432 C C . LYS A 1 180 ? 15.985 -1.628 -11.905 1.00 84.88 180 LYS A C 1
ATOM 1434 O O . LYS A 1 180 ? 16.707 -0.660 -11.655 1.00 84.88 180 LYS A O 1
ATOM 1439 N N . ASN A 1 181 ? 16.151 -2.390 -12.988 1.00 86.38 181 ASN A N 1
ATOM 1440 C CA . ASN A 1 181 ? 17.263 -2.271 -13.933 1.00 86.38 181 ASN A CA 1
ATOM 1441 C C . ASN A 1 181 ? 16.990 -1.294 -15.093 1.00 86.38 181 ASN A C 1
ATOM 1443 O O . ASN A 1 181 ? 17.915 -0.929 -15.815 1.00 86.38 181 ASN A O 1
ATOM 1447 N N . ALA A 1 182 ? 15.744 -0.853 -15.287 1.00 85.25 182 ALA A N 1
ATOM 1448 C CA . ALA A 1 182 ? 15.369 0.016 -16.402 1.00 85.25 182 ALA A CA 1
ATOM 1449 C C . ALA A 1 182 ? 15.806 1.478 -16.170 1.00 85.25 182 ALA A C 1
ATOM 1451 O O . ALA A 1 182 ? 15.780 1.950 -15.031 1.00 85.25 182 ALA A O 1
ATOM 1452 N N . PRO A 1 183 ? 16.193 2.237 -17.209 1.00 80.62 183 PRO A N 1
ATOM 1453 C CA . PRO A 1 183 ? 16.430 3.674 -17.078 1.00 80.62 183 PRO A CA 1
ATOM 1454 C C . PRO A 1 183 ? 15.116 4.424 -16.788 1.00 80.62 183 PRO A C 1
ATOM 1456 O O . PRO A 1 183 ? 14.054 4.028 -17.261 1.00 80.62 183 PRO A O 1
ATOM 1459 N N . GLY A 1 184 ? 15.188 5.513 -16.018 1.00 80.25 184 GLY A N 1
ATOM 1460 C CA . GLY A 1 184 ? 14.033 6.349 -15.660 1.00 80.25 184 GLY A CA 1
ATOM 1461 C C . GLY A 1 184 ? 13.821 6.507 -14.151 1.00 80.25 184 GLY A C 1
ATOM 1462 O O . GLY A 1 184 ? 14.397 5.774 -13.343 1.00 80.25 184 GLY A O 1
ATOM 1463 N N . TYR A 1 185 ? 12.994 7.489 -13.785 1.00 77.56 185 TYR A N 1
ATOM 1464 C CA . TYR A 1 185 ? 12.539 7.718 -12.415 1.00 77.56 185 TYR A CA 1
ATOM 1465 C C . TYR A 1 185 ? 11.112 7.189 -12.283 1.00 77.56 185 TYR A C 1
ATOM 1467 O O . TYR A 1 185 ? 10.187 7.751 -12.858 1.00 77.56 185 TYR A O 1
ATOM 1475 N N . PHE A 1 186 ? 10.956 6.093 -11.547 1.00 79.06 186 PHE A N 1
ATOM 1476 C CA . PHE A 1 186 ? 9.660 5.512 -11.218 1.00 79.06 186 PHE A CA 1
ATOM 1477 C C . PHE A 1 186 ? 9.489 5.553 -9.709 1.00 79.06 186 PHE A C 1
ATOM 1479 O O . PHE A 1 186 ? 10.446 5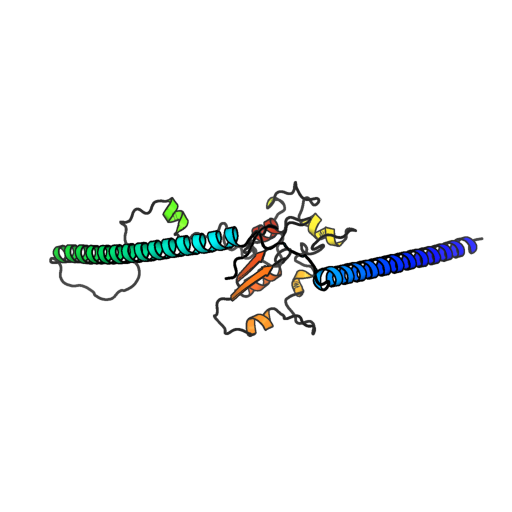.272 -8.977 1.00 79.06 186 PHE A O 1
ATOM 1486 N N . ASN A 1 187 ? 8.277 5.849 -9.243 1.00 71.38 187 ASN A N 1
ATOM 1487 C CA . ASN A 1 187 ? 7.984 5.723 -7.824 1.00 71.38 187 ASN A CA 1
ATOM 1488 C C . ASN A 1 187 ? 8.193 4.265 -7.388 1.00 71.38 187 ASN A C 1
ATOM 1490 O O . ASN A 1 187 ? 7.672 3.345 -8.029 1.00 71.38 187 ASN A O 1
ATOM 1494 N N . CYS A 1 188 ? 8.948 4.059 -6.306 1.00 78.38 188 CYS A N 1
ATOM 1495 C CA . CYS A 1 188 ? 9.198 2.731 -5.746 1.00 78.38 188 CYS A CA 1
ATOM 1496 C C . CYS A 1 188 ? 9.743 1.735 -6.803 1.00 78.38 188 CYS A C 1
ATOM 1498 O O . CYS A 1 188 ? 9.108 0.735 -7.155 1.00 78.38 188 CYS A O 1
ATOM 1500 N N . LYS A 1 189 ? 10.907 2.051 -7.392 1.00 84.06 189 LYS A N 1
ATOM 1501 C CA . LYS A 1 189 ? 11.450 1.358 -8.576 1.00 84.06 189 LYS A CA 1
ATOM 1502 C C . LYS A 1 189 ? 11.653 -0.150 -8.378 1.00 84.06 189 LYS A C 1
ATOM 1504 O O . LYS A 1 189 ? 11.466 -0.904 -9.328 1.00 84.06 189 LYS A O 1
ATOM 1509 N N . ASP A 1 190 ? 12.014 -0.569 -7.171 1.00 85.25 190 ASP A N 1
ATOM 1510 C CA . ASP A 1 190 ? 12.336 -1.950 -6.807 1.00 85.25 190 ASP A CA 1
ATOM 1511 C C . ASP A 1 190 ? 11.421 -2.544 -5.726 1.00 85.25 190 ASP A C 1
ATOM 1513 O O . ASP A 1 190 ? 11.651 -3.654 -5.268 1.00 85.25 190 ASP A O 1
ATOM 1517 N N . CYS A 1 191 ? 10.337 -1.861 -5.359 1.00 87.12 191 CYS A N 1
ATOM 1518 C CA . CYS A 1 191 ? 9.474 -2.283 -4.249 1.00 87.12 191 CYS A CA 1
ATOM 1519 C C . CYS A 1 191 ? 8.661 -3.554 -4.523 1.00 87.12 191 CYS A C 1
ATOM 1521 O O . CYS A 1 191 ? 8.161 -4.185 -3.595 1.00 87.12 191 CYS A O 1
ATOM 1523 N N . PHE A 1 192 ? 8.503 -3.936 -5.793 1.00 89.69 192 PHE A N 1
ATOM 1524 C CA . PHE A 1 192 ? 7.871 -5.203 -6.169 1.00 89.69 192 PHE A CA 1
ATOM 1525 C C . PHE A 1 192 ? 8.824 -6.400 -6.027 1.00 89.69 192 PHE A C 1
ATOM 1527 O O . PHE A 1 192 ? 8.358 -7.539 -6.041 1.00 89.69 192 PHE A O 1
ATOM 1534 N N . ASP A 1 193 ? 10.132 -6.164 -5.860 1.00 88.62 193 ASP A N 1
ATOM 1535 C CA . ASP A 1 193 ? 11.122 -7.198 -5.554 1.00 88.62 193 ASP A CA 1
ATOM 1536 C C . ASP A 1 193 ? 11.104 -7.532 -4.057 1.00 88.62 193 ASP A C 1
ATOM 1538 O O . ASP A 1 193 ? 11.880 -7.011 -3.255 1.00 88.62 193 ASP A O 1
ATOM 1542 N N . LEU A 1 194 ? 10.182 -8.419 -3.690 1.00 85.94 194 LEU A N 1
ATOM 1543 C CA . LEU A 1 194 ? 9.946 -8.854 -2.313 1.00 85.94 194 LEU A CA 1
ATOM 1544 C C . LEU A 1 194 ? 11.130 -9.598 -1.667 1.00 85.94 194 LEU A C 1
ATOM 1546 O O . LEU A 1 194 ? 11.212 -9.663 -0.444 1.00 85.94 194 LEU A O 1
ATOM 1550 N N . LYS A 1 195 ? 12.055 -10.128 -2.479 1.00 82.69 195 LYS A N 1
ATOM 1551 C CA . LYS A 1 195 ? 13.303 -10.777 -2.030 1.00 82.69 195 LYS A CA 1
ATOM 1552 C C . LYS A 1 195 ? 14.499 -9.815 -2.021 1.00 82.69 195 LYS A C 1
ATOM 1554 O O . LYS A 1 195 ? 15.632 -10.234 -1.785 1.00 82.69 195 LYS A O 1
ATOM 1559 N N . GLY A 1 196 ? 14.267 -8.557 -2.391 1.00 78.75 196 GLY A N 1
ATOM 1560 C CA . GLY A 1 196 ? 15.289 -7.536 -2.562 1.00 78.75 196 GLY A CA 1
ATOM 1561 C C . GLY A 1 196 ? 15.527 -6.718 -1.295 1.00 78.75 196 GLY A C 1
ATOM 1562 O O . GLY A 1 196 ? 15.600 -7.234 -0.184 1.00 78.75 196 GLY A O 1
ATOM 1563 N N . ARG A 1 197 ? 15.669 -5.398 -1.469 1.00 74.81 197 ARG A N 1
ATOM 1564 C CA . ARG A 1 197 ? 15.985 -4.455 -0.380 1.00 74.81 197 ARG A CA 1
ATOM 1565 C C . ARG A 1 197 ? 14.967 -4.508 0.765 1.00 74.81 197 ARG A C 1
ATOM 1567 O O . ARG A 1 197 ? 15.346 -4.436 1.929 1.00 74.81 197 ARG A O 1
ATOM 1574 N N . GLU A 1 198 ? 13.689 -4.647 0.424 1.00 71.94 198 GLU A N 1
ATOM 1575 C CA . GLU A 1 198 ? 12.574 -4.593 1.375 1.00 71.94 198 GLU A CA 1
ATOM 1576 C C . GLU A 1 198 ? 12.603 -5.731 2.414 1.00 71.94 198 GLU A C 1
ATOM 1578 O O . GLU A 1 198 ? 12.017 -5.592 3.487 1.00 71.94 198 GLU A O 1
ATOM 1583 N N . THR A 1 199 ? 13.304 -6.840 2.140 1.00 70.62 199 THR A N 1
ATOM 1584 C CA . THR A 1 199 ? 13.360 -8.008 3.035 1.00 70.62 199 THR A CA 1
ATOM 1585 C C . THR A 1 199 ? 14.075 -7.709 4.354 1.00 70.62 199 THR A C 1
ATOM 1587 O O . THR A 1 199 ? 13.652 -8.189 5.405 1.00 70.62 199 THR A O 1
ATOM 1590 N N . SER A 1 200 ? 15.157 -6.925 4.321 1.00 67.88 200 SER A N 1
ATOM 1591 C CA . SER A 1 200 ? 16.014 -6.675 5.491 1.00 67.88 200 SER A CA 1
ATOM 1592 C C . SER A 1 200 ? 15.912 -5.261 6.058 1.00 67.88 200 SER A C 1
ATOM 1594 O O . SER A 1 200 ? 16.365 -5.035 7.179 1.00 67.88 200 SER A O 1
ATOM 1596 N N . GLN A 1 201 ? 15.290 -4.328 5.331 1.00 67.94 201 GLN A N 1
ATOM 1597 C CA . GLN A 1 201 ? 15.269 -2.900 5.666 1.00 67.94 201 GLN A CA 1
ATOM 1598 C C . GLN A 1 201 ? 14.696 -2.581 7.059 1.00 67.94 201 GLN A C 1
ATOM 1600 O O . GLN A 1 201 ? 15.136 -1.626 7.686 1.00 67.94 201 GLN A O 1
ATOM 1605 N N . TRP A 1 202 ? 13.745 -3.379 7.550 1.00 69.56 202 TRP A N 1
ATOM 1606 C CA . TRP A 1 202 ? 13.004 -3.105 8.792 1.00 69.56 202 TRP A CA 1
ATOM 1607 C C . TRP A 1 202 ? 13.388 -4.026 9.960 1.00 69.56 202 TRP A C 1
ATOM 1609 O O . TRP A 1 202 ? 12.885 -3.871 11.073 1.00 69.56 202 TRP A O 1
ATOM 1619 N N . LEU A 1 203 ? 14.250 -5.014 9.706 1.00 67.12 203 LEU A N 1
ATOM 1620 C CA . LEU A 1 203 ? 14.579 -6.058 10.679 1.00 67.12 203 LEU A CA 1
ATOM 1621 C C . LEU A 1 203 ? 15.686 -5.638 11.648 1.00 67.12 203 LEU A C 1
ATOM 1623 O O . LEU A 1 203 ? 15.672 -6.057 12.800 1.00 67.12 203 LEU A O 1
ATOM 1627 N N . PHE A 1 204 ? 16.635 -4.817 11.197 1.00 64.75 204 PHE A N 1
ATOM 1628 C CA . PHE A 1 204 ? 17.846 -4.520 11.957 1.00 64.75 204 PHE A CA 1
ATOM 1629 C C . PHE A 1 204 ? 18.074 -3.019 12.084 1.00 64.75 204 PHE A C 1
ATOM 1631 O O . PHE A 1 204 ? 17.884 -2.269 11.129 1.00 64.75 204 PHE A O 1
ATOM 1638 N N . ASP A 1 205 ? 18.529 -2.605 13.264 1.00 62.47 205 ASP A N 1
ATOM 1639 C CA . ASP A 1 205 ? 19.082 -1.274 13.481 1.00 62.47 205 ASP A CA 1
ATOM 1640 C C . ASP A 1 205 ? 20.462 -1.199 12.804 1.00 62.47 205 ASP A C 1
ATOM 1642 O O . ASP A 1 205 ? 21.352 -2.013 13.063 1.00 62.47 205 ASP A O 1
ATOM 1646 N N . ASN A 1 206 ? 20.619 -0.248 11.888 1.00 62.12 206 ASN A N 1
ATOM 1647 C CA . ASN A 1 206 ? 21.851 -0.005 11.139 1.00 62.12 206 ASN A CA 1
ATOM 1648 C C . ASN A 1 206 ? 22.794 0.992 11.852 1.00 62.12 206 ASN A C 1
ATOM 1650 O O . ASN A 1 206 ? 23.797 1.405 11.266 1.00 62.12 206 ASN A O 1
ATOM 1654 N N . GLY A 1 207 ? 22.486 1.377 13.097 1.00 56.06 207 GLY A N 1
ATOM 1655 C CA . GLY A 1 207 ? 23.205 2.391 13.871 1.00 56.06 207 GLY A CA 1
ATOM 1656 C C . GLY A 1 207 ? 22.847 3.832 13.488 1.00 56.06 207 GLY A C 1
ATOM 1657 O O . GLY A 1 207 ? 23.559 4.761 13.875 1.00 56.06 207 GLY A O 1
ATOM 1658 N N . GLY A 1 208 ? 21.793 4.017 12.688 1.00 62.69 208 GLY A N 1
ATOM 1659 C CA . GLY A 1 208 ? 21.244 5.306 12.281 1.00 62.69 208 GLY A CA 1
ATOM 1660 C C . GLY A 1 208 ? 20.165 5.832 13.234 1.00 62.69 208 GLY A C 1
ATOM 1661 O O . GLY A 1 208 ? 20.180 5.578 14.433 1.00 62.69 208 GLY A O 1
ATOM 1662 N N . LEU A 1 209 ? 19.218 6.602 12.690 1.00 59.12 209 LEU A N 1
ATOM 1663 C CA . LEU A 1 209 ? 18.017 7.064 13.410 1.00 59.12 209 LEU A CA 1
ATOM 1664 C C . LEU A 1 209 ? 16.811 6.131 13.191 1.00 59.12 209 LEU A C 1
ATOM 1666 O O . LEU A 1 209 ? 15.683 6.488 13.533 1.00 59.12 209 LEU A O 1
ATOM 1670 N N . ASP A 1 210 ? 17.045 4.966 12.591 1.00 60.50 210 ASP A N 1
ATOM 1671 C CA . ASP A 1 210 ? 16.012 3.996 12.256 1.00 60.50 210 ASP A CA 1
ATOM 1672 C C . ASP A 1 210 ? 15.755 3.075 13.454 1.00 60.50 210 ASP A C 1
ATOM 1674 O O . ASP A 1 210 ? 16.678 2.652 14.145 1.00 60.50 210 ASP A O 1
ATOM 1678 N N . TYR A 1 211 ? 14.492 2.727 13.699 1.00 60.91 211 TYR A N 1
ATOM 1679 C CA . TYR A 1 211 ? 14.140 1.727 14.703 1.00 60.91 211 TYR A CA 1
ATOM 1680 C C . TYR A 1 211 ? 13.815 0.401 14.021 1.00 60.91 211 TYR A C 1
ATOM 1682 O O . TYR A 1 211 ? 12.929 0.339 13.169 1.00 60.91 211 TYR A O 1
ATOM 1690 N N . GLY A 1 212 ? 14.490 -0.673 14.435 1.00 68.50 212 GLY A N 1
ATOM 1691 C CA . GLY A 1 212 ? 14.106 -2.029 14.047 1.00 68.50 212 GLY A CA 1
ATOM 1692 C C . GLY A 1 212 ? 12.742 -2.416 14.627 1.00 68.50 212 GLY A C 1
ATOM 1693 O O . GLY A 1 212 ? 12.357 -1.939 15.701 1.00 68.50 212 GLY A O 1
ATOM 1694 N N . ILE A 1 213 ? 12.026 -3.309 13.937 1.00 76.06 213 ILE A N 1
ATOM 1695 C CA . ILE A 1 213 ? 10.697 -3.793 14.353 1.00 76.06 213 ILE A CA 1
ATOM 1696 C C . ILE A 1 213 ? 10.708 -4.272 15.810 1.00 76.06 213 ILE A C 1
ATOM 1698 O O . ILE A 1 213 ? 9.905 -3.796 16.611 1.00 76.06 213 ILE A O 1
ATOM 1702 N N . ASP A 1 214 ? 11.660 -5.126 16.187 1.00 74.69 214 ASP A N 1
ATOM 1703 C CA . ASP A 1 214 ? 11.734 -5.679 17.544 1.00 74.69 214 ASP A CA 1
ATOM 1704 C C . ASP A 1 214 ? 11.891 -4.587 18.608 1.00 74.69 214 ASP A C 1
ATOM 1706 O O . ASP A 1 214 ? 11.285 -4.657 19.678 1.00 74.69 214 ASP A O 1
ATOM 1710 N N . HIS A 1 215 ? 12.656 -3.534 18.312 1.00 70.94 215 HIS A N 1
ATOM 1711 C CA . HIS A 1 215 ? 12.846 -2.424 19.240 1.00 70.94 215 HIS A CA 1
ATOM 1712 C C . HIS A 1 215 ? 11.537 -1.660 19.468 1.00 70.94 215 HIS A C 1
ATOM 1714 O O . HIS A 1 215 ? 11.182 -1.390 20.615 1.00 70.94 215 HIS A O 1
ATOM 1720 N N . VAL A 1 216 ? 10.778 -1.382 18.401 1.00 73.44 216 VAL A N 1
ATOM 1721 C CA . VAL A 1 216 ? 9.462 -0.727 18.491 1.00 73.44 216 VAL A CA 1
ATOM 1722 C C . VAL A 1 216 ? 8.478 -1.588 19.281 1.00 73.44 216 VAL A C 1
ATOM 1724 O O . VAL A 1 216 ? 7.791 -1.074 20.168 1.00 73.44 216 VAL A O 1
ATOM 1727 N N . LEU A 1 217 ? 8.430 -2.893 19.008 1.00 76.12 217 LEU A N 1
ATOM 1728 C CA . LEU A 1 217 ? 7.519 -3.816 19.688 1.00 76.12 217 LEU A CA 1
ATOM 1729 C C . LEU A 1 217 ? 7.837 -3.954 21.182 1.00 76.12 217 LEU A C 1
ATOM 1731 O O . LEU A 1 217 ? 6.914 -4.011 21.994 1.00 76.12 217 LEU A O 1
ATOM 1735 N N . ASN A 1 218 ? 9.118 -3.903 21.555 1.00 77.00 218 ASN A N 1
ATOM 1736 C CA . ASN A 1 218 ? 9.566 -3.957 22.948 1.00 77.00 218 ASN A CA 1
ATOM 1737 C C . ASN A 1 218 ? 9.273 -2.675 23.750 1.00 77.00 218 ASN A C 1
ATOM 1739 O O . ASN A 1 218 ? 9.354 -2.695 24.979 1.00 77.00 218 ASN A O 1
ATOM 1743 N N . THR A 1 219 ? 8.904 -1.560 23.104 1.00 73.50 219 THR A N 1
ATOM 1744 C CA . THR A 1 219 ? 8.537 -0.321 23.822 1.00 73.50 219 THR A CA 1
ATOM 1745 C C . THR A 1 219 ? 7.176 -0.392 24.516 1.00 73.50 219 THR A C 1
ATOM 1747 O O . THR A 1 219 ? 6.844 0.484 25.323 1.00 73.50 219 THR A O 1
ATOM 1750 N N . LYS A 1 220 ? 6.359 -1.402 24.198 1.00 68.81 220 LYS A N 1
ATOM 1751 C CA . LYS A 1 220 ? 5.009 -1.569 24.740 1.00 68.81 220 LYS A CA 1
ATOM 1752 C C . LYS A 1 220 ? 4.905 -2.836 25.593 1.00 68.81 220 LYS A C 1
ATOM 1754 O O . LYS A 1 220 ? 5.647 -3.791 25.379 1.00 68.81 220 LYS A O 1
ATOM 1759 N N . PRO A 1 221 ? 3.995 -2.859 26.585 1.00 76.94 221 PRO A N 1
ATOM 1760 C CA . PRO A 1 221 ? 3.748 -4.054 27.378 1.00 76.94 221 PRO A CA 1
ATOM 1761 C C . PRO A 1 221 ? 3.349 -5.243 26.501 1.00 76.94 221 PRO A C 1
ATOM 1763 O O . PRO A 1 221 ? 2.630 -5.103 25.518 1.00 76.94 221 PRO A O 1
ATOM 1766 N N . HIS A 1 222 ? 3.758 -6.443 26.895 1.00 73.00 222 HIS A N 1
ATOM 1767 C CA . HIS A 1 222 ? 3.320 -7.658 26.218 1.00 73.00 222 HIS A CA 1
ATOM 1768 C C . HIS A 1 222 ? 1.794 -7.821 26.356 1.00 73.00 222 HIS A C 1
ATOM 1770 O O . HIS A 1 222 ? 1.231 -7.511 27.408 1.00 73.00 222 HIS A O 1
ATOM 1776 N N . ARG A 1 223 ? 1.142 -8.387 25.327 1.00 70.50 223 ARG A N 1
ATOM 1777 C CA . ARG A 1 223 ? -0.316 -8.654 25.251 1.00 70.50 223 ARG A CA 1
ATOM 1778 C C . ARG A 1 223 ? -1.225 -7.432 25.043 1.00 70.50 223 ARG A C 1
ATOM 1780 O O . ARG A 1 223 ? -2.430 -7.540 25.260 1.00 70.50 223 ARG A O 1
ATOM 1787 N N . THR A 1 224 ? -0.698 -6.298 24.591 1.00 74.62 224 THR A N 1
ATOM 1788 C CA . THR A 1 224 ? -1.529 -5.192 24.091 1.00 74.62 224 THR A CA 1
ATOM 1789 C C . THR A 1 224 ? -1.842 -5.350 22.604 1.00 74.62 224 THR A C 1
ATOM 1791 O O . THR A 1 224 ? -1.047 -5.895 21.844 1.00 74.62 224 THR A O 1
ATOM 1794 N N . ILE A 1 225 ? -3.016 -4.874 22.176 1.00 75.75 225 ILE A N 1
ATOM 1795 C CA . ILE A 1 225 ? -3.369 -4.814 20.753 1.00 75.75 225 ILE A CA 1
ATOM 1796 C C . ILE A 1 225 ? -2.577 -3.671 20.120 1.00 75.75 225 ILE A C 1
ATOM 1798 O O . ILE A 1 225 ? -2.665 -2.528 20.570 1.00 75.75 225 ILE A O 1
ATOM 1802 N N . HIS A 1 226 ? -1.812 -3.976 19.075 1.00 79.50 226 HIS A N 1
ATOM 1803 C CA . HIS A 1 226 ? -1.035 -2.992 18.330 1.00 79.50 226 HIS A CA 1
ATOM 1804 C C . HIS A 1 226 ? -1.687 -2.749 16.970 1.00 79.50 226 HIS A C 1
ATOM 1806 O O . HIS A 1 226 ? -1.811 -3.670 16.159 1.00 79.50 226 HIS A O 1
ATOM 1812 N N . ILE A 1 227 ? -2.104 -1.501 16.741 1.00 84.94 227 ILE A N 1
ATOM 1813 C CA . ILE A 1 227 ? -2.616 -1.024 15.456 1.00 84.94 227 ILE A CA 1
ATOM 1814 C C . ILE A 1 227 ? -1.723 0.126 14.998 1.00 84.94 227 ILE A C 1
ATOM 1816 O O . ILE A 1 227 ? -1.578 1.116 15.715 1.00 84.94 227 ILE A O 1
ATOM 1820 N N . GLY A 1 228 ? -1.116 -0.017 13.825 1.00 85.12 228 GLY A N 1
ATOM 1821 C CA . GLY A 1 228 ? -0.307 1.021 13.190 1.00 85.12 228 GLY A CA 1
ATOM 1822 C C . GLY A 1 228 ? -0.907 1.490 11.869 1.00 85.12 228 GLY A C 1
ATOM 1823 O O . GLY A 1 228 ? -1.734 0.804 11.269 1.00 85.12 228 GLY A O 1
ATOM 1824 N N . LEU A 1 229 ? -0.469 2.665 11.421 1.00 88.06 229 LEU A N 1
ATOM 1825 C CA . LEU A 1 229 ? -0.845 3.262 10.144 1.00 88.06 229 LEU A CA 1
ATOM 1826 C C . LEU A 1 229 ? 0.414 3.454 9.290 1.00 88.06 229 LEU A C 1
ATOM 1828 O O . LEU A 1 229 ? 1.344 4.136 9.711 1.00 88.06 229 LEU A O 1
ATOM 1832 N N . ASP A 1 230 ? 0.420 2.865 8.101 1.00 87.31 230 ASP A N 1
ATOM 1833 C CA . ASP A 1 230 ? 1.504 2.922 7.119 1.00 87.31 230 ASP A CA 1
ATOM 1834 C C . ASP A 1 230 ? 1.050 3.755 5.909 1.00 87.31 230 ASP A C 1
ATOM 1836 O O . ASP A 1 230 ? 0.211 3.326 5.116 1.00 87.31 230 ASP A O 1
ATOM 1840 N N . ILE A 1 231 ? 1.548 4.990 5.798 1.00 87.25 231 ILE A N 1
ATOM 1841 C CA . ILE A 1 231 ? 1.183 5.928 4.728 1.00 87.25 231 ILE A CA 1
ATOM 1842 C C . ILE A 1 231 ? 2.299 5.958 3.691 1.00 87.25 231 ILE A C 1
ATOM 1844 O O . ILE A 1 231 ? 3.426 6.343 3.987 1.00 87.25 231 ILE A O 1
ATOM 1848 N N . GLY A 1 232 ? 1.961 5.627 2.447 1.00 84.69 232 GLY A N 1
ATOM 1849 C CA . GLY A 1 232 ? 2.928 5.568 1.356 1.00 84.69 232 GLY A CA 1
ATOM 1850 C C . GLY A 1 232 ? 3.787 4.306 1.380 1.00 84.69 232 GLY A C 1
ATOM 1851 O O . GLY A 1 232 ? 4.850 4.304 0.767 1.00 84.69 232 GLY A O 1
ATOM 1852 N N . GLY A 1 233 ? 3.321 3.230 2.019 1.00 80.38 233 GLY A N 1
ATOM 1853 C CA . GLY A 1 233 ? 4.064 1.981 2.235 1.00 80.38 233 GLY A CA 1
ATOM 1854 C C . GLY A 1 233 ? 4.438 1.169 0.991 1.00 80.38 233 GLY A C 1
ATOM 1855 O O . GLY A 1 233 ? 4.828 0.010 1.108 1.00 80.38 233 GLY A O 1
ATOM 1856 N N . GLY A 1 234 ? 4.295 1.727 -0.216 1.00 88.31 234 GLY A N 1
ATOM 1857 C CA . GLY A 1 234 ? 4.659 1.067 -1.468 1.00 88.31 234 GLY A CA 1
ATOM 1858 C C . GLY A 1 234 ? 3.869 -0.222 -1.674 1.00 88.31 234 GLY A C 1
ATOM 1859 O O . GLY A 1 234 ? 2.665 -0.181 -1.915 1.00 88.31 234 GLY A O 1
ATOM 1860 N N . THR A 1 235 ? 4.554 -1.363 -1.597 1.00 89.75 235 THR A N 1
ATOM 1861 C CA . THR A 1 235 ? 3.985 -2.718 -1.695 1.00 89.75 235 THR A CA 1
ATOM 1862 C C . THR A 1 235 ? 3.554 -3.312 -0.347 1.00 89.75 235 THR A C 1
ATOM 1864 O O . THR A 1 235 ? 3.141 -4.475 -0.297 1.00 89.75 235 THR A O 1
ATOM 1867 N N . ALA A 1 236 ? 3.619 -2.511 0.722 1.00 89.38 236 ALA A N 1
ATOM 1868 C CA . ALA A 1 236 ? 3.263 -2.824 2.104 1.00 89.38 236 ALA A CA 1
ATOM 1869 C C . ALA A 1 236 ? 4.085 -3.956 2.741 1.00 89.38 236 ALA A C 1
ATOM 1871 O O . ALA A 1 236 ? 3.573 -4.754 3.528 1.00 89.38 236 ALA A O 1
ATOM 1872 N N . THR A 1 237 ? 5.379 -4.031 2.422 1.00 86.50 237 THR A N 1
ATOM 1873 C CA . THR A 1 237 ? 6.283 -5.027 3.021 1.00 86.50 237 THR A CA 1
ATOM 1874 C C . THR A 1 237 ? 6.470 -4.807 4.521 1.00 86.50 237 THR A C 1
ATOM 1876 O O . THR A 1 237 ? 6.449 -5.776 5.276 1.00 86.50 237 THR A O 1
ATOM 1879 N N . PHE A 1 238 ? 6.531 -3.554 4.984 1.00 85.00 238 PHE A N 1
ATOM 1880 C CA . PHE A 1 238 ? 6.524 -3.251 6.418 1.00 85.00 238 PHE A CA 1
ATOM 1881 C C . PHE A 1 238 ? 5.263 -3.793 7.113 1.00 85.00 238 PHE A C 1
ATOM 1883 O O . PHE A 1 238 ? 5.357 -4.476 8.131 1.00 85.00 238 PHE A O 1
ATOM 1890 N N . ALA A 1 239 ? 4.079 -3.567 6.532 1.00 87.94 239 ALA A N 1
ATOM 1891 C CA . ALA A 1 239 ? 2.823 -4.088 7.068 1.00 87.94 239 ALA A CA 1
ATOM 1892 C C . ALA A 1 239 ? 2.792 -5.627 7.111 1.00 87.94 239 ALA A C 1
ATOM 1894 O O . ALA A 1 239 ? 2.315 -6.201 8.091 1.00 87.94 239 ALA A O 1
ATOM 1895 N N . ALA A 1 240 ? 3.331 -6.295 6.082 1.00 87.69 240 ALA A N 1
ATOM 1896 C CA . ALA A 1 240 ? 3.487 -7.751 6.062 1.00 87.69 240 ALA A CA 1
ATOM 1897 C C . ALA A 1 240 ? 4.389 -8.243 7.207 1.00 87.69 240 ALA A C 1
ATOM 1899 O O . ALA A 1 240 ? 3.996 -9.130 7.962 1.00 87.69 240 ALA A O 1
ATOM 1900 N N . LYS A 1 241 ? 5.542 -7.595 7.414 1.00 82.19 241 LYS A N 1
ATOM 1901 C CA . LYS A 1 241 ? 6.477 -7.921 8.501 1.00 82.19 241 LYS A CA 1
ATOM 1902 C C . LYS A 1 241 ? 5.887 -7.710 9.892 1.00 82.19 241 LYS A C 1
ATOM 1904 O O . LYS A 1 241 ? 6.043 -8.546 10.775 1.00 82.19 241 LYS A O 1
ATOM 1909 N N . MET A 1 242 ? 5.155 -6.622 10.089 1.00 83.31 242 MET A N 1
ATOM 1910 C CA . MET A 1 242 ? 4.476 -6.356 11.357 1.00 83.31 242 MET A CA 1
ATOM 1911 C C . MET A 1 242 ? 3.369 -7.382 11.638 1.00 83.31 242 MET A C 1
ATOM 1913 O O . MET A 1 242 ? 3.186 -7.793 12.785 1.00 83.31 242 MET A O 1
ATOM 1917 N N . ARG A 1 243 ? 2.682 -7.870 10.597 1.00 85.19 243 ARG A N 1
ATOM 1918 C CA . ARG A 1 243 ? 1.687 -8.943 10.723 1.00 85.19 243 ARG A CA 1
ATOM 1919 C C . ARG A 1 243 ? 2.303 -10.265 11.189 1.00 85.19 243 ARG A C 1
ATOM 1921 O O . ARG A 1 243 ? 1.674 -10.944 11.998 1.00 85.19 243 ARG A O 1
ATOM 1928 N N . GLU A 1 244 ? 3.511 -10.611 10.736 1.00 83.56 244 GLU A N 1
ATOM 1929 C CA . GLU A 1 244 ? 4.262 -11.790 11.221 1.00 83.56 244 GLU A CA 1
ATOM 1930 C C . GLU A 1 244 ? 4.519 -11.719 12.740 1.00 83.56 244 GLU A C 1
ATOM 1932 O O . GLU A 1 244 ? 4.576 -12.748 13.408 1.00 83.56 244 GLU A O 1
ATOM 1937 N N . GLN A 1 245 ? 4.572 -10.505 13.298 1.00 79.62 245 GLN A N 1
ATOM 1938 C CA . GLN A 1 245 ? 4.738 -10.224 14.728 1.00 79.62 245 GLN A CA 1
ATOM 1939 C C . GLN A 1 245 ? 3.410 -9.945 15.462 1.00 79.62 245 GLN A C 1
ATOM 1941 O O . GLN A 1 245 ? 3.397 -9.348 16.539 1.00 79.62 245 GLN A O 1
ATOM 1946 N N . ASN A 1 246 ? 2.271 -10.369 14.899 1.00 81.00 246 ASN A N 1
ATOM 1947 C CA . ASN A 1 246 ? 0.918 -10.147 15.436 1.00 81.00 246 ASN A CA 1
ATOM 1948 C C . ASN A 1 246 ? 0.513 -8.668 15.589 1.00 81.00 246 ASN A C 1
ATOM 1950 O O . ASN A 1 246 ? -0.369 -8.342 16.388 1.00 81.00 246 ASN A O 1
ATOM 1954 N N . VAL A 1 247 ? 1.114 -7.765 14.812 1.00 84.12 247 VAL A N 1
ATOM 1955 C CA . VAL A 1 247 ? 0.704 -6.359 14.758 1.00 84.12 247 VAL A CA 1
ATOM 1956 C C . VAL A 1 247 ? -0.167 -6.103 13.540 1.00 84.12 247 VAL A C 1
ATOM 1958 O O . VAL A 1 247 ? 0.143 -6.499 12.418 1.00 84.12 247 VAL A O 1
ATOM 1961 N N . THR A 1 248 ? -1.278 -5.406 13.762 1.00 86.62 248 THR A 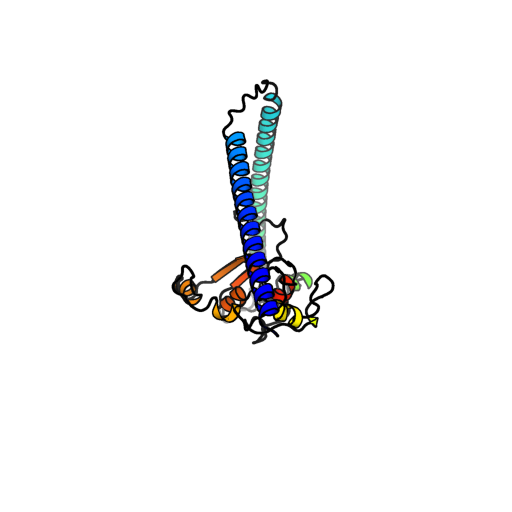N 1
ATOM 1962 C CA . THR A 1 248 ? -2.169 -5.002 12.679 1.00 86.62 248 THR A CA 1
ATOM 1963 C C . THR A 1 248 ? -1.693 -3.672 12.117 1.00 86.62 248 THR A C 1
ATOM 1965 O O . THR A 1 248 ? -1.713 -2.662 12.811 1.00 86.62 248 THR A O 1
ATOM 1968 N N . ILE A 1 249 ? -1.281 -3.648 10.855 1.00 87.38 249 ILE A N 1
ATOM 1969 C CA . ILE A 1 249 ? -0.954 -2.404 10.159 1.00 87.38 249 ILE A CA 1
ATOM 1970 C C . ILE A 1 249 ? -2.016 -2.137 9.107 1.00 87.38 249 ILE A C 1
ATOM 1972 O O . ILE A 1 249 ? -2.276 -2.971 8.239 1.00 87.38 249 ILE A O 1
ATOM 1976 N N . ILE A 1 250 ? -2.614 -0.957 9.196 1.00 91.00 250 ILE A N 1
ATOM 1977 C CA . ILE A 1 250 ? -3.459 -0.395 8.156 1.00 91.00 250 ILE A CA 1
ATOM 1978 C C . ILE A 1 250 ? -2.526 0.350 7.208 1.00 91.00 250 ILE A C 1
ATOM 1980 O O . ILE A 1 250 ? -1.893 1.321 7.613 1.00 91.00 250 ILE A O 1
ATOM 1984 N N . THR A 1 251 ? -2.406 -0.104 5.967 1.00 90.06 251 THR A N 1
ATOM 1985 C CA . THR A 1 251 ? -1.549 0.537 4.963 1.00 90.06 251 THR A CA 1
ATOM 1986 C C . THR A 1 251 ? -2.387 1.346 3.980 1.00 90.06 251 THR A C 1
ATOM 1988 O O . THR A 1 251 ? -3.548 1.032 3.723 1.00 90.06 251 THR A O 1
ATOM 1991 N N . SER A 1 252 ? -1.815 2.407 3.432 1.00 89.38 252 SER A N 1
ATOM 1992 C CA . SER A 1 252 ? -2.422 3.260 2.417 1.00 89.38 252 SER A CA 1
ATOM 1993 C C . SER A 1 252 ? -1.356 3.647 1.405 1.00 89.38 252 SER A C 1
ATOM 1995 O O . SER A 1 252 ? -0.286 4.126 1.777 1.00 89.38 252 SER A O 1
ATOM 1997 N N . THR A 1 253 ? -1.662 3.533 0.116 1.00 89.06 253 THR A N 1
ATOM 1998 C CA . THR A 1 253 ? -0.735 3.909 -0.955 1.00 89.06 253 THR A CA 1
ATOM 1999 C C . THR A 1 253 ? -1.475 4.416 -2.194 1.00 89.06 253 THR A C 1
ATOM 2001 O O . THR A 1 253 ? -2.696 4.292 -2.322 1.00 89.06 253 THR A O 1
ATOM 2004 N N . LEU A 1 254 ? -0.726 5.020 -3.115 1.00 88.06 254 LEU A N 1
ATOM 2005 C CA . LEU A 1 254 ? -1.229 5.511 -4.394 1.00 88.06 254 LEU A CA 1
ATOM 2006 C C . LEU A 1 254 ? -0.736 4.614 -5.534 1.00 88.06 254 LEU A C 1
ATOM 2008 O O . LEU A 1 254 ? 0.414 4.179 -5.554 1.00 88.06 254 LEU A O 1
ATOM 2012 N N . ASN A 1 255 ? -1.586 4.398 -6.538 1.00 87.88 255 ASN A N 1
ATOM 2013 C CA . ASN A 1 255 ? -1.226 3.662 -7.752 1.00 87.88 255 ASN A CA 1
ATOM 2014 C C . ASN A 1 255 ? -0.427 4.548 -8.727 1.00 87.88 255 ASN A C 1
ATOM 2016 O O . ASN A 1 255 ? -0.964 4.996 -9.739 1.00 87.88 255 ASN A O 1
ATOM 2020 N N . LEU A 1 256 ? 0.841 4.825 -8.417 1.00 86.31 256 LEU A N 1
ATOM 2021 C CA . LEU A 1 256 ? 1.736 5.626 -9.265 1.00 86.31 256 LEU A CA 1
ATOM 2022 C C . LEU A 1 256 ? 2.653 4.720 -10.090 1.00 86.31 256 LEU A C 1
ATOM 2024 O O . LEU A 1 256 ? 3.538 4.078 -9.536 1.00 86.31 256 LEU A O 1
ATOM 2028 N N . ASP A 1 257 ? 2.449 4.648 -11.407 1.00 85.50 257 ASP A N 1
ATOM 2029 C CA . ASP A 1 257 ? 3.225 3.785 -12.318 1.00 85.50 257 ASP A CA 1
ATOM 2030 C C . ASP A 1 257 ? 3.225 2.295 -11.930 1.00 85.50 257 ASP A C 1
ATOM 2032 O O . ASP A 1 257 ? 4.132 1.539 -12.289 1.00 85.50 257 ASP A O 1
ATOM 2036 N N . GLY A 1 258 ? 2.222 1.859 -11.169 1.00 90.00 258 GLY A N 1
ATOM 2037 C CA . GLY A 1 258 ? 2.113 0.489 -10.697 1.00 90.00 258 GLY A CA 1
ATOM 2038 C C . GLY A 1 258 ? 0.818 0.218 -9.923 1.00 90.00 258 GLY A C 1
ATOM 2039 O O . GLY A 1 258 ? 0.208 1.141 -9.374 1.00 90.00 258 GLY A O 1
ATOM 2040 N N . PRO A 1 259 ? 0.395 -1.054 -9.859 1.00 91.19 259 PRO A N 1
ATOM 2041 C CA . PRO A 1 259 ? -0.844 -1.496 -9.221 1.00 91.19 259 PRO A CA 1
ATOM 2042 C C . PRO A 1 259 ? -0.695 -1.715 -7.708 1.00 91.19 259 PRO A C 1
ATOM 2044 O O . PRO A 1 259 ? -1.049 -2.778 -7.202 1.00 91.19 259 PRO A O 1
ATOM 2047 N N . PHE A 1 260 ? -0.144 -0.753 -6.968 1.00 90.69 260 PHE A N 1
ATOM 2048 C CA . PHE A 1 260 ? 0.192 -0.941 -5.551 1.00 90.69 260 PHE A CA 1
ATOM 2049 C C . PHE A 1 260 ? -1.004 -1.360 -4.683 1.00 90.69 260 PHE A C 1
ATOM 2051 O O . PHE A 1 260 ? -0.911 -2.344 -3.957 1.00 90.69 260 PHE A O 1
ATOM 2058 N N . ASN A 1 261 ? -2.149 -0.691 -4.810 1.00 89.44 261 ASN A N 1
ATOM 2059 C CA . ASN A 1 261 ? -3.355 -1.011 -4.042 1.00 89.44 261 ASN A CA 1
ATOM 2060 C C . ASN A 1 261 ? -3.821 -2.454 -4.286 1.00 89.44 261 ASN A C 1
ATOM 2062 O O . ASN A 1 261 ? -4.012 -3.230 -3.352 1.00 89.44 261 ASN A O 1
ATOM 2066 N N . SER A 1 262 ? -3.941 -2.852 -5.551 1.00 88.88 262 SER A N 1
ATOM 2067 C CA . SER A 1 262 ? -4.388 -4.201 -5.900 1.00 88.88 262 SER A CA 1
ATOM 2068 C C . SER A 1 262 ? -3.346 -5.267 -5.540 1.00 88.88 262 SER A C 1
ATOM 2070 O O . SER A 1 262 ? -3.712 -6.381 -5.169 1.00 88.88 262 SER A O 1
ATOM 2072 N N . PHE A 1 263 ? -2.053 -4.927 -5.589 1.00 89.88 263 PHE A N 1
ATOM 2073 C CA . PHE A 1 263 ? -0.968 -5.791 -5.123 1.00 89.88 263 PHE A CA 1
ATOM 2074 C C . PHE A 1 263 ? -1.063 -6.059 -3.619 1.00 89.88 263 PHE A C 1
ATOM 2076 O O . PHE A 1 263 ? -1.062 -7.215 -3.206 1.00 89.88 263 PHE A O 1
ATOM 2083 N N . ILE A 1 264 ? -1.213 -5.008 -2.808 1.00 88.75 264 ILE A N 1
ATOM 2084 C CA . ILE A 1 264 ? -1.377 -5.116 -1.351 1.00 88.75 264 ILE A CA 1
ATOM 2085 C C . ILE A 1 264 ? -2.615 -5.949 -1.007 1.00 88.75 264 ILE A C 1
ATOM 2087 O O . ILE A 1 264 ? -2.535 -6.862 -0.183 1.00 88.75 264 ILE A O 1
ATOM 2091 N N . ALA A 1 265 ? -3.744 -5.678 -1.669 1.00 87.94 265 ALA A N 1
ATOM 2092 C CA . ALA A 1 265 ? -4.978 -6.432 -1.467 1.00 87.94 265 ALA A CA 1
ATOM 2093 C C . ALA A 1 265 ? -4.805 -7.919 -1.825 1.00 87.94 265 ALA A C 1
ATOM 2095 O O . ALA A 1 265 ? -5.233 -8.787 -1.069 1.00 87.94 265 ALA A O 1
ATOM 2096 N N . SER A 1 266 ? -4.098 -8.225 -2.920 1.00 87.75 266 SER A N 1
ATOM 2097 C CA . SER A 1 266 ? -3.794 -9.606 -3.336 1.00 87.75 266 SER A CA 1
ATOM 2098 C C . SER A 1 266 ? -2.888 -10.345 -2.343 1.00 87.75 266 SER A C 1
ATOM 2100 O O . SER A 1 266 ? -2.920 -11.571 -2.271 1.00 87.75 266 SER A O 1
ATOM 2102 N N . ARG A 1 267 ? -2.097 -9.614 -1.547 1.00 86.81 267 ARG A N 1
ATOM 2103 C CA . ARG A 1 267 ? -1.311 -10.163 -0.428 1.00 86.81 267 ARG A CA 1
ATOM 2104 C C . ARG A 1 267 ? -2.144 -10.353 0.847 1.00 86.81 267 ARG A C 1
ATOM 2106 O O . ARG A 1 267 ? -1.622 -10.852 1.837 1.00 86.81 267 ARG A O 1
ATOM 2113 N N . GLY A 1 268 ? -3.420 -9.963 0.853 1.00 85.06 268 GLY A N 1
ATOM 2114 C CA . GLY A 1 268 ? -4.308 -10.094 2.008 1.00 85.06 268 GLY A CA 1
ATOM 2115 C C . GLY A 1 268 ? -3.939 -9.174 3.175 1.00 85.06 268 GLY A C 1
ATOM 2116 O O . GLY A 1 268 ? -4.131 -9.558 4.330 1.00 85.06 268 GLY A O 1
ATOM 2117 N N . LEU A 1 269 ? -3.356 -8.005 2.892 1.00 87.06 269 LEU A N 1
ATOM 2118 C CA . LEU A 1 269 ? -3.032 -6.972 3.882 1.00 87.06 269 LEU A CA 1
ATOM 2119 C C . LEU A 1 269 ? -4.178 -5.953 3.997 1.00 87.06 269 LEU A C 1
ATOM 2121 O O . LEU A 1 269 ? -4.950 -5.767 3.056 1.00 87.06 269 LEU A O 1
ATOM 2125 N N . ILE A 1 270 ? -4.288 -5.281 5.149 1.00 89.56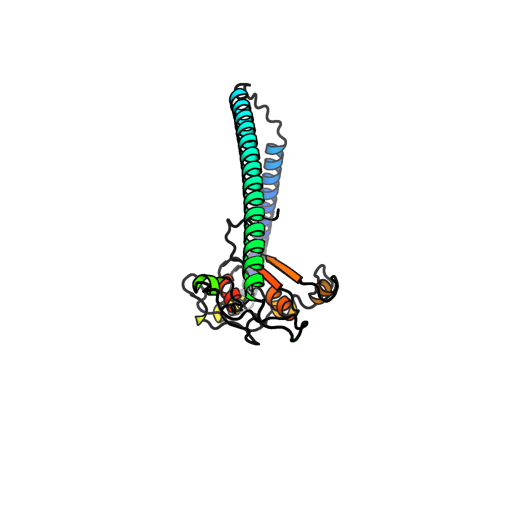 270 ILE A N 1
ATOM 2126 C CA . ILE A 1 270 ? -5.355 -4.300 5.394 1.00 89.56 270 ILE A CA 1
ATOM 2127 C C . ILE A 1 270 ? -5.010 -2.991 4.689 1.00 89.56 270 ILE A C 1
ATOM 2129 O O . ILE A 1 270 ? -4.238 -2.184 5.199 1.00 89.56 270 ILE A O 1
ATOM 2133 N N . LEU A 1 271 ? -5.601 -2.785 3.516 1.00 88.19 271 LEU A N 1
ATOM 2134 C CA . LEU A 1 271 ? -5.448 -1.569 2.731 1.00 88.19 271 LEU A CA 1
ATOM 2135 C C . LEU A 1 271 ? -6.610 -0.604 2.980 1.00 88.19 271 LEU A C 1
ATOM 2137 O O . LEU A 1 271 ? -7.775 -0.968 2.822 1.00 88.19 271 LEU A O 1
ATOM 2141 N N . VAL A 1 272 ? -6.290 0.657 3.251 1.00 87.69 272 VAL A N 1
ATOM 2142 C CA . VAL A 1 272 ? -7.214 1.778 3.073 1.00 87.69 272 VAL A CA 1
ATOM 2143 C C . VAL A 1 272 ? -6.884 2.434 1.743 1.00 87.69 272 VAL A C 1
ATOM 2145 O O . VAL A 1 272 ? -5.805 2.993 1.553 1.00 87.69 272 VAL A O 1
ATOM 2148 N N . GLN A 1 273 ? -7.824 2.356 0.804 1.00 80.56 273 GLN A N 1
ATOM 2149 C CA . GLN A 1 273 ? -7.690 3.050 -0.465 1.00 80.56 273 GLN A CA 1
ATOM 2150 C C . GLN A 1 273 ? -7.785 4.555 -0.218 1.00 80.56 273 GLN A C 1
ATOM 2152 O O . GLN A 1 273 ? -8.813 5.060 0.232 1.00 80.56 273 GLN A O 1
ATOM 2157 N N . VAL A 1 274 ? -6.702 5.263 -0.523 1.00 71.56 274 VAL A N 1
ATOM 2158 C CA . VAL A 1 274 ? -6.619 6.715 -0.388 1.00 71.56 274 VAL A CA 1
ATOM 2159 C C . VAL A 1 274 ? -6.590 7.350 -1.770 1.00 71.56 274 VAL A C 1
ATOM 2161 O O . VAL A 1 274 ? -5.862 6.927 -2.666 1.00 71.56 274 VAL A O 1
ATOM 2164 N N . SER A 1 275 ? -7.421 8.375 -1.945 1.00 66.88 275 SER A N 1
ATOM 2165 C CA . SER A 1 275 ? -7.379 9.289 -3.086 1.00 66.88 275 SER A CA 1
ATOM 2166 C C . SER A 1 275 ? -6.770 10.628 -2.665 1.00 66.88 275 SER A C 1
ATOM 2168 O O . SER A 1 275 ? -6.744 10.959 -1.481 1.00 66.88 275 SER A O 1
ATOM 2170 N N . ALA A 1 276 ? -6.332 11.445 -3.627 1.00 65.94 276 ALA A N 1
ATOM 2171 C CA . ALA A 1 276 ? -5.770 12.774 -3.350 1.00 65.94 276 ALA A CA 1
ATOM 2172 C C . ALA A 1 276 ? -6.735 13.725 -2.603 1.00 65.94 276 ALA A C 1
ATOM 2174 O O . ALA A 1 276 ? -6.306 14.742 -2.067 1.00 65.94 276 ALA A O 1
ATOM 2175 N N . SER A 1 277 ? -8.033 13.407 -2.558 1.00 68.31 277 SER A N 1
ATOM 2176 C CA . SER A 1 277 ? -9.060 14.190 -1.859 1.00 68.31 277 SER A CA 1
ATOM 2177 C C . SER A 1 277 ? -9.530 13.555 -0.544 1.00 68.31 277 SER A C 1
ATOM 2179 O O . SER A 1 277 ? -10.429 14.097 0.102 1.00 68.31 277 SER A O 1
ATOM 2181 N N . GLN A 1 278 ? -8.948 12.426 -0.127 1.00 67.69 278 GLN A N 1
ATOM 2182 C CA . GLN A 1 278 ? -9.321 11.749 1.114 1.00 67.69 278 GLN A CA 1
ATOM 2183 C C . GLN A 1 278 ? -8.843 12.558 2.327 1.00 67.69 278 GLN A C 1
ATOM 2185 O O . GLN A 1 278 ? -7.664 12.890 2.438 1.00 67.69 278 GLN A O 1
ATOM 2190 N N . ARG A 1 279 ? -9.745 12.846 3.269 1.00 67.88 279 ARG A N 1
ATOM 2191 C CA . ARG A 1 279 ? -9.395 13.422 4.574 1.00 67.88 279 ARG A CA 1
ATOM 2192 C C . ARG A 1 279 ? -9.516 12.331 5.629 1.00 67.88 279 ARG A C 1
ATOM 2194 O O . ARG A 1 279 ? -10.564 11.698 5.710 1.00 67.88 279 ARG A O 1
ATOM 2201 N N . LEU A 1 280 ? -8.463 12.118 6.417 1.00 66.75 280 LEU A N 1
ATOM 2202 C CA . LEU A 1 280 ? -8.529 11.283 7.615 1.00 66.75 280 LEU A CA 1
ATOM 2203 C C . LEU A 1 280 ? -8.997 12.165 8.776 1.00 66.75 280 LEU A C 1
ATOM 2205 O O . LEU A 1 280 ? -8.280 13.097 9.145 1.00 66.75 280 LEU A O 1
ATOM 2209 N N . PRO A 1 281 ? -10.198 11.934 9.322 1.00 60.44 281 PRO A N 1
ATOM 2210 C CA . PRO A 1 281 ? -10.658 12.690 10.464 1.00 60.44 281 PRO A CA 1
ATOM 2211 C C . PRO A 1 281 ? -9.955 12.188 11.731 1.00 60.44 281 PRO A C 1
ATOM 2213 O O . PRO A 1 281 ? -10.378 11.212 12.344 1.00 60.44 281 PRO A O 1
ATOM 2216 N N . PHE A 1 282 ? -8.871 12.853 12.114 1.00 59.41 282 PHE A N 1
ATOM 2217 C CA . PHE A 1 282 ? -8.369 12.792 13.482 1.00 59.41 282 PHE A CA 1
ATOM 2218 C C . PHE A 1 282 ? -9.028 13.950 14.235 1.00 59.41 282 PHE A C 1
ATOM 2220 O O . PHE A 1 282 ? -8.805 15.108 13.879 1.00 59.41 282 PHE A O 1
ATOM 2227 N N . PHE A 1 283 ? -9.909 13.628 15.181 1.00 60.97 283 PHE A N 1
ATOM 2228 C CA . PHE A 1 283 ? -10.597 14.598 16.035 1.00 60.97 283 PHE A CA 1
ATOM 2229 C C . PHE A 1 283 ? -9.985 14.591 17.433 1.00 60.97 283 PHE A C 1
ATOM 2231 O O . PHE A 1 283 ? -9.656 13.477 17.905 1.00 60.97 283 PHE A O 1
#

Sequence (283 aa):
MGSEADQDYQSQREQAHQQQQSHDKKYKLKMLLLVIITNLLTIYIFTAPFYFNLSVYSCTSLLHDLNSTKSQLAASHSLIAKLHQKLSSTNLLSQALLIELIRQHDELSSTNLVHESIKLCYDIDSSIHIPDELMLAIGNHKLPLGFSTHMGSDEATPPDTSIIWDPYTCKSYRCLIERKNAPGYFNCKDCFDLKGRETSQWLFDNGGLDYGIDHVLNTKPHRTIHIGLDIGGGTATFAAKMREQNVTIITSTLNLDGPFNSFIASRGLILVQVSASQRLPFF